Protein AF-A0A960ZHR8-F1 (afdb_monomer_lite)

pLDDT: mean 76.57, std 18.1, range [27.84, 96.56]

Secondary structure (DSSP, 8-state):
----------SHHHHHHHHHHHHTTS-----SS--HHHHHHHHHHHHHH-----TT-TT-EEEEE-HHHHHHHHHHHHHHT-SSPPPHHHHHHHHHHHTT-EEEEEEETTEEEEEEE-TT--EEEEEEEEEEE-SSEEEEEEE-GGG-EEEEEEEEETTEEEEEEEEETTEEEEEEE--S-HHHHHHHHHHHHHHTT-S---

Sequence (202 aa):
MPRLPAALKFPTTLFLIFLFAVFLSSCRQKDEQPSAMQIQLAQQMKSFFTVPASDSQKLQGIWQAEHETIVNAIEQKYLKSYSAQPDEASREVLRDRLKTIEIYLRIENQNVQMLTFSGEGNLGNNTGKITGQSKNSAKLTLTGKNNSQTSVELKFESNNANRFKYLEDGTEMTFLRETRSAEQISSSILQKLKNAGSLPEY

Radius of gyration: 18.43 Å; chains: 1; bounding box: 48×50×50 Å

Structure (mmCIF, N/CA/C/O backbone):
data_AF-A0A960ZHR8-F1
#
_entry.id   AF-A0A960ZHR8-F1
#
loop_
_atom_site.group_PDB
_atom_site.id
_atom_site.type_symbol
_atom_site.label_atom_id
_atom_site.label_alt_id
_atom_site.label_comp_id
_atom_site.label_asym_id
_atom_site.label_entity_id
_atom_site.label_seq_id
_atom_site.pdbx_PDB_ins_code
_atom_site.Cartn_x
_atom_site.Cartn_y
_atom_site.Cartn_z
_atom_site.occupancy
_atom_site.B_iso_or_equiv
_atom_site.auth_seq_id
_atom_site.auth_comp_id
_atom_site.auth_asym_id
_atom_site.auth_atom_id
_atom_site.pdbx_PDB_model_num
ATOM 1 N N . MET A 1 1 ? -20.886 34.353 22.201 1.00 27.97 1 MET A N 1
ATOM 2 C CA . MET A 1 1 ? -19.520 33.823 21.981 1.00 27.97 1 MET A CA 1
ATOM 3 C C . MET A 1 1 ? -19.602 32.446 21.321 1.00 27.97 1 MET A C 1
ATOM 5 O O . MET A 1 1 ? -20.624 31.790 21.477 1.00 27.97 1 MET A O 1
ATOM 9 N N . PRO A 1 2 ? -18.606 32.082 20.500 1.00 35.41 2 PRO A N 1
ATOM 10 C CA . PRO A 1 2 ? -18.775 31.390 19.220 1.00 35.41 2 PRO A CA 1
ATOM 11 C C . PRO A 1 2 ? -18.536 29.874 19.300 1.00 35.41 2 PRO A C 1
ATOM 13 O O . PRO A 1 2 ? -17.883 29.384 20.217 1.00 35.41 2 PRO A O 1
ATOM 16 N N . ARG A 1 3 ? -18.966 29.136 18.271 1.00 27.84 3 ARG A N 1
ATOM 17 C CA . ARG A 1 3 ? -18.303 27.890 17.859 1.00 27.84 3 ARG A CA 1
ATOM 18 C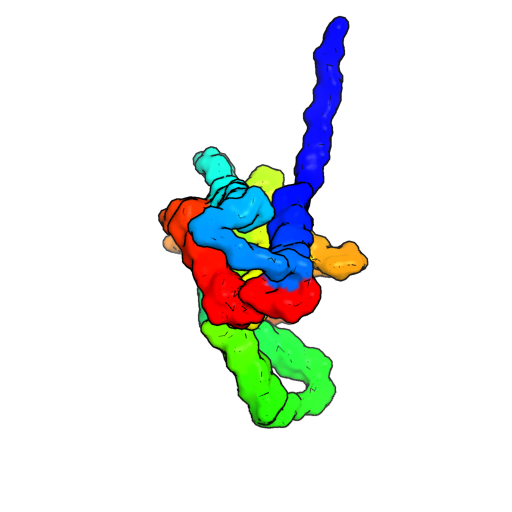 C . ARG A 1 3 ? -17.872 28.055 16.406 1.00 27.84 3 ARG A C 1
ATOM 20 O O . ARG A 1 3 ? -18.696 27.987 15.502 1.00 27.84 3 ARG A O 1
ATOM 27 N N . LEU A 1 4 ? -16.585 28.336 16.207 1.00 29.70 4 LEU A N 1
ATOM 28 C CA . LEU A 1 4 ? -15.942 28.197 14.903 1.00 29.70 4 LEU A CA 1
ATOM 29 C C . LEU A 1 4 ? -16.074 26.729 14.461 1.00 29.70 4 LEU A C 1
ATOM 31 O O . LEU A 1 4 ? -15.813 25.841 15.280 1.00 29.70 4 LEU A O 1
ATOM 35 N N . PRO A 1 5 ? -16.474 26.442 13.211 1.00 34.38 5 PRO A N 1
ATOM 36 C CA . PRO A 1 5 ? -16.424 25.084 12.696 1.00 34.38 5 PRO A CA 1
ATOM 37 C C . PRO A 1 5 ? -14.964 24.628 12.662 1.00 34.38 5 PRO A C 1
ATOM 39 O O . PRO A 1 5 ? -14.079 25.370 12.233 1.00 34.38 5 PRO A O 1
ATOM 42 N N . ALA A 1 6 ? -14.719 23.409 13.147 1.00 34.81 6 ALA A N 1
ATOM 43 C CA . ALA A 1 6 ? -13.427 22.751 13.053 1.00 34.81 6 ALA A CA 1
ATOM 44 C C . ALA A 1 6 ? -12.961 22.804 11.594 1.00 34.81 6 ALA A C 1
ATOM 46 O O . ALA A 1 6 ? -13.585 22.208 10.715 1.00 34.81 6 ALA A O 1
ATOM 47 N N . ALA A 1 7 ? -11.898 23.568 11.341 1.00 33.06 7 ALA A N 1
ATOM 48 C CA . ALA A 1 7 ? -11.278 23.649 10.034 1.00 33.06 7 ALA A CA 1
ATOM 49 C C . ALA A 1 7 ? -10.990 22.225 9.546 1.00 33.06 7 ALA A C 1
ATOM 51 O O . ALA A 1 7 ? -10.347 21.443 10.254 1.00 33.06 7 ALA A O 1
ATOM 52 N N . LEU A 1 8 ? -11.493 21.890 8.352 1.00 31.55 8 LEU A N 1
ATOM 53 C CA . LEU A 1 8 ? -11.102 20.691 7.624 1.00 31.55 8 LEU A CA 1
ATOM 54 C C . LEU A 1 8 ? -9.570 20.644 7.597 1.00 31.55 8 LEU A C 1
ATOM 56 O O . LEU A 1 8 ? -8.926 21.411 6.881 1.00 31.55 8 LEU A O 1
ATOM 60 N N . LYS A 1 9 ? -8.978 19.743 8.383 1.00 34.66 9 LYS A N 1
ATOM 61 C CA . LYS A 1 9 ? -7.573 19.378 8.232 1.00 34.66 9 LYS A CA 1
ATOM 62 C C . LYS A 1 9 ? -7.472 18.573 6.940 1.00 34.66 9 LYS A C 1
ATOM 64 O O . LYS A 1 9 ? -7.651 17.359 6.935 1.00 34.66 9 LYS A O 1
ATOM 69 N N . PHE A 1 10 ? -7.249 19.272 5.831 1.00 38.00 10 PHE A N 1
ATOM 70 C CA . PHE A 1 10 ? -6.746 18.665 4.603 1.00 38.00 10 PHE A CA 1
ATOM 71 C C . PHE A 1 10 ? -5.451 17.887 4.908 1.00 38.00 10 PHE A C 1
ATOM 73 O O . PHE A 1 10 ? -4.785 18.195 5.901 1.00 38.00 10 PHE A O 1
ATOM 80 N N . PRO A 1 11 ? -5.073 16.884 4.094 1.00 49.50 11 PRO A N 1
ATOM 81 C CA . PRO A 1 11 ? -3.923 16.014 4.342 1.00 49.50 11 PRO A CA 1
ATOM 82 C C . PRO A 1 11 ? -2.598 16.745 4.052 1.00 49.50 11 PRO A C 1
ATOM 84 O O . PRO A 1 11 ? -1.808 16.335 3.205 1.00 49.50 11 PRO A O 1
ATOM 87 N N . THR A 1 12 ? -2.347 17.850 4.755 1.00 55.62 12 THR A N 1
ATOM 88 C CA . THR A 1 12 ? -1.132 18.665 4.655 1.00 55.62 12 THR A CA 1
ATOM 89 C C . THR A 1 12 ? 0.105 17.865 5.032 1.00 55.62 12 THR A C 1
ATOM 91 O O . THR A 1 12 ? 1.145 18.046 4.412 1.00 55.62 12 THR A O 1
ATOM 94 N N . THR A 1 13 ? -0.005 16.918 5.967 1.00 57.38 13 THR A N 1
ATOM 95 C CA . THR A 1 13 ? 1.114 16.068 6.392 1.00 57.38 13 THR A CA 1
ATOM 96 C C . THR A 1 13 ? 1.710 15.273 5.230 1.00 57.38 13 THR A C 1
ATOM 98 O O . THR A 1 13 ? 2.921 15.268 5.068 1.00 57.38 13 THR A O 1
ATOM 101 N N . LEU A 1 14 ? 0.882 14.653 4.381 1.00 58.47 14 LEU A N 1
ATOM 102 C CA . LEU A 1 14 ? 1.353 13.782 3.294 1.00 58.47 14 LEU A CA 1
ATOM 103 C C . LEU A 1 14 ? 1.951 14.571 2.124 1.00 58.47 14 LEU A C 1
ATOM 105 O O . LEU A 1 14 ? 2.937 14.152 1.524 1.00 58.47 14 LEU A O 1
ATOM 109 N N . PHE A 1 15 ? 1.358 15.725 1.812 1.00 58.25 15 PHE A N 1
ATOM 110 C CA . PHE A 1 15 ? 1.898 16.643 0.812 1.00 58.25 15 PHE A CA 1
ATOM 111 C C . PHE A 1 15 ? 3.235 17.237 1.265 1.00 58.25 15 PHE A C 1
ATOM 113 O O . PHE A 1 15 ? 4.165 17.337 0.472 1.00 58.25 15 PHE A O 1
ATOM 120 N N . LEU A 1 16 ? 3.360 17.562 2.553 1.00 58.81 16 LEU A N 1
ATOM 121 C CA . LEU A 1 16 ? 4.609 18.038 3.127 1.00 58.81 16 LEU A CA 1
ATOM 122 C C . LEU A 1 16 ? 5.679 16.941 3.162 1.00 58.81 16 LEU A C 1
ATOM 124 O O . LEU A 1 16 ? 6.803 17.244 2.804 1.00 58.81 16 LEU A O 1
ATOM 128 N N . ILE A 1 17 ? 5.354 15.680 3.474 1.00 62.66 17 ILE A N 1
ATOM 129 C CA . ILE A 1 17 ? 6.311 14.556 3.380 1.00 62.66 17 ILE A CA 1
ATOM 130 C C . ILE A 1 17 ? 6.899 14.471 1.972 1.00 62.66 17 ILE A C 1
ATOM 132 O O . ILE A 1 17 ? 8.113 14.370 1.812 1.00 62.66 17 ILE A O 1
ATOM 136 N N . PHE A 1 18 ? 6.031 14.541 0.958 1.00 60.03 18 PHE A N 1
ATOM 137 C CA . PHE A 1 18 ? 6.446 14.516 -0.438 1.00 60.03 18 PHE A CA 1
ATOM 138 C C . PHE A 1 18 ? 7.327 15.727 -0.780 1.00 60.03 18 PHE A C 1
ATOM 140 O O . PHE A 1 18 ? 8.408 15.560 -1.333 1.00 60.03 18 PHE A O 1
ATOM 147 N N . LEU A 1 19 ? 6.918 16.938 -0.388 1.00 57.41 19 LEU A N 1
ATOM 148 C CA . LEU A 1 19 ? 7.715 18.148 -0.600 1.00 57.41 19 LEU A CA 1
ATOM 149 C C . LEU A 1 19 ? 9.059 18.100 0.134 1.00 57.41 19 LEU A C 1
ATOM 151 O O . LEU A 1 19 ? 10.070 18.446 -0.458 1.00 57.41 19 LEU A O 1
ATOM 155 N N . PHE A 1 20 ? 9.104 17.655 1.389 1.00 57.78 20 PHE A N 1
ATOM 156 C CA . PHE A 1 20 ? 10.339 17.559 2.162 1.00 57.78 20 PHE A CA 1
ATOM 157 C C . PHE A 1 20 ? 11.290 16.525 1.564 1.00 57.78 20 PHE A C 1
ATOM 159 O O . PHE A 1 20 ? 12.481 16.797 1.488 1.00 57.78 20 PHE A O 1
ATOM 166 N N . ALA A 1 21 ? 10.786 15.387 1.085 1.00 58.97 21 ALA A N 1
ATOM 167 C CA . ALA A 1 21 ? 11.615 14.418 0.375 1.00 58.97 21 ALA A CA 1
ATOM 168 C C . ALA A 1 21 ? 12.218 15.002 -0.915 1.00 58.97 21 ALA A C 1
ATOM 170 O O . ALA A 1 21 ? 13.388 14.761 -1.185 1.00 58.97 21 ALA A O 1
ATOM 171 N N . VAL A 1 22 ? 11.462 15.823 -1.655 1.00 57.12 22 VAL A N 1
ATOM 172 C CA . VAL A 1 22 ? 11.939 16.499 -2.876 1.00 57.12 22 VAL A CA 1
ATOM 173 C C . VAL A 1 22 ? 12.917 17.642 -2.567 1.00 57.12 22 VAL A C 1
ATOM 175 O O . VAL A 1 22 ? 13.939 17.773 -3.226 1.00 57.12 22 VAL A O 1
ATOM 178 N N . PHE A 1 23 ? 12.647 18.472 -1.555 1.00 50.66 23 PHE A N 1
ATOM 179 C CA . PHE A 1 23 ? 13.520 19.596 -1.184 1.00 50.66 23 PHE A CA 1
ATOM 180 C C . PHE A 1 23 ? 14.835 19.130 -0.537 1.00 50.66 23 PHE A C 1
ATOM 182 O O . PHE A 1 23 ? 15.838 19.838 -0.593 1.00 50.66 23 PHE A O 1
ATOM 189 N N . LEU A 1 24 ? 14.848 17.951 0.092 1.00 50.84 24 LEU A N 1
ATOM 190 C CA . LEU A 1 24 ? 16.047 17.389 0.710 1.00 50.84 24 LEU A CA 1
ATOM 191 C C . LEU A 1 24 ? 17.090 16.998 -0.349 1.00 50.84 24 LEU A C 1
ATOM 193 O O . LEU A 1 24 ? 18.270 16.894 -0.026 1.00 50.84 24 LEU A O 1
ATOM 197 N N . SER A 1 25 ? 16.678 16.865 -1.611 1.00 48.12 25 SER A N 1
ATOM 198 C CA . SER A 1 25 ? 17.562 16.695 -2.764 1.00 48.12 25 SER A CA 1
ATOM 199 C C . SER A 1 25 ? 18.330 17.979 -3.146 1.00 48.12 25 SER A C 1
ATOM 201 O O . SER A 1 25 ? 19.317 17.880 -3.869 1.00 48.12 25 SER A O 1
ATOM 203 N N . SER A 1 26 ? 17.937 19.162 -2.638 1.00 41.84 26 SER A N 1
ATOM 204 C CA . SER A 1 26 ? 18.456 20.476 -3.082 1.00 41.84 26 SER A CA 1
ATOM 205 C C . SER A 1 26 ? 19.240 21.294 -2.039 1.00 41.84 26 SER A C 1
ATOM 207 O O . SER A 1 26 ? 19.657 22.412 -2.330 1.00 41.84 26 SER A O 1
ATOM 209 N N . CYS A 1 27 ? 19.484 20.785 -0.823 1.00 45.03 27 CYS A N 1
ATOM 210 C CA . CYS A 1 27 ? 20.282 21.497 0.192 1.00 45.03 27 CYS A CA 1
ATOM 211 C C . CYS A 1 27 ? 21.549 20.724 0.578 1.00 45.03 27 CYS A C 1
ATOM 213 O O . CYS A 1 27 ? 21.517 19.752 1.332 1.00 45.03 27 CYS A O 1
ATOM 215 N N . ARG A 1 28 ? 22.687 21.218 0.082 1.00 48.03 28 ARG A N 1
ATOM 216 C CA . ARG A 1 28 ? 24.040 20.720 0.340 1.00 48.03 28 ARG A CA 1
ATOM 217 C C . ARG A 1 28 ? 24.662 21.516 1.493 1.00 48.03 28 ARG A C 1
ATOM 219 O O . ARG A 1 28 ? 25.133 22.623 1.264 1.00 48.03 28 ARG A O 1
ATOM 226 N N . GLN A 1 29 ? 24.707 20.976 2.713 1.00 41.41 29 GLN A N 1
ATOM 227 C CA . GLN A 1 29 ? 25.770 21.344 3.658 1.00 41.41 29 GLN A CA 1
ATOM 228 C C . GLN A 1 29 ? 25.982 20.290 4.750 1.00 41.41 29 GLN A C 1
ATOM 230 O O . GLN A 1 29 ? 25.048 19.845 5.413 1.00 41.41 29 GLN A O 1
ATOM 235 N N . LYS A 1 30 ? 27.256 19.896 4.869 1.00 46.31 30 LYS A N 1
ATOM 236 C CA . LYS A 1 30 ? 27.864 19.149 5.971 1.00 46.31 30 LYS A CA 1
ATOM 237 C C . LYS A 1 30 ? 27.520 19.833 7.289 1.00 46.31 30 LYS A C 1
ATOM 239 O O . LYS A 1 30 ? 27.994 20.938 7.485 1.00 46.31 30 LYS A O 1
ATOM 244 N N . ASP A 1 31 ? 26.792 19.153 8.162 1.00 39.91 31 ASP A N 1
ATOM 245 C CA . ASP A 1 31 ? 26.943 19.264 9.611 1.00 39.91 31 ASP A CA 1
ATOM 246 C C . ASP A 1 31 ? 26.359 17.997 10.251 1.00 39.91 31 ASP A C 1
ATOM 248 O O . ASP A 1 31 ? 25.337 17.471 9.811 1.00 39.91 31 ASP A O 1
ATOM 252 N N . GLU A 1 32 ? 27.036 17.469 11.273 1.00 48.88 32 GLU A N 1
ATOM 253 C CA . GLU A 1 32 ? 26.722 16.207 11.972 1.00 48.88 32 GLU A CA 1
ATOM 254 C C . GLU A 1 32 ? 25.422 16.257 12.804 1.00 48.88 32 GLU A C 1
ATOM 256 O O . GLU A 1 32 ? 25.098 15.317 13.531 1.00 48.88 32 GLU A O 1
ATOM 261 N N . GLN A 1 33 ? 24.636 17.328 12.678 1.00 49.84 33 GLN A N 1
ATOM 262 C CA . GLN A 1 33 ? 23.308 17.444 13.268 1.00 49.84 33 GLN A CA 1
ATOM 263 C C . GLN A 1 33 ? 22.222 17.285 12.198 1.00 49.84 33 GLN A C 1
ATOM 265 O O . GLN A 1 33 ? 22.307 17.906 11.137 1.00 49.84 33 GLN A O 1
ATOM 270 N N . PRO A 1 34 ? 21.167 16.486 12.458 1.00 57.88 34 PRO A N 1
ATOM 271 C CA . PRO A 1 34 ? 20.043 16.397 11.540 1.00 57.88 34 PRO A CA 1
ATOM 272 C C . PRO A 1 34 ? 19.457 17.795 11.342 1.00 57.88 34 PRO A C 1
ATOM 274 O O . PRO A 1 34 ? 19.039 18.443 12.303 1.00 57.88 34 PRO A O 1
ATOM 277 N N . SER A 1 35 ? 19.440 18.265 10.092 1.00 67.44 35 SER A N 1
ATOM 278 C CA . SER A 1 35 ? 18.883 19.577 9.769 1.00 67.44 35 SER A CA 1
ATOM 279 C C . SER A 1 35 ? 17.428 19.664 10.248 1.00 67.44 35 SER A C 1
ATOM 281 O O . SER A 1 35 ? 16.717 18.654 10.303 1.00 67.44 35 SER A O 1
ATOM 283 N N . ALA A 1 36 ? 16.947 20.871 10.564 1.00 68.31 36 ALA A N 1
ATOM 284 C CA . ALA A 1 36 ? 15.557 21.095 10.989 1.00 68.31 36 ALA A CA 1
ATOM 285 C C . ALA A 1 36 ? 14.535 20.437 10.037 1.00 68.31 36 ALA A C 1
ATOM 287 O O . ALA A 1 36 ? 13.491 19.941 10.456 1.00 68.31 36 ALA A O 1
ATOM 288 N N . MET A 1 37 ? 14.893 20.353 8.758 1.00 64.69 37 MET A N 1
ATOM 289 C CA . MET A 1 37 ? 14.133 19.704 7.704 1.00 64.69 37 MET A CA 1
ATOM 290 C C . MET A 1 37 ? 14.077 18.172 7.827 1.00 64.69 37 MET A C 1
ATOM 292 O O . MET A 1 37 ? 13.014 17.579 7.649 1.00 64.69 37 MET A O 1
ATOM 296 N N . GLN A 1 38 ? 15.191 17.517 8.170 1.00 66.81 38 GLN A N 1
ATOM 297 C CA . GLN A 1 38 ? 15.214 16.074 8.440 1.00 66.81 38 GLN A CA 1
ATOM 298 C C . GLN A 1 38 ? 14.407 15.730 9.694 1.00 66.81 38 GLN A C 1
ATOM 300 O O . GLN A 1 38 ? 13.682 14.734 9.704 1.00 66.81 38 GLN A O 1
ATOM 305 N N . ILE A 1 39 ? 14.488 16.571 10.730 1.00 74.19 39 ILE A N 1
ATOM 306 C CA . ILE A 1 39 ? 13.682 16.433 11.951 1.00 74.19 39 ILE A CA 1
ATOM 307 C C . ILE A 1 39 ? 12.191 16.555 11.608 1.00 74.19 39 ILE A C 1
ATOM 309 O O . ILE A 1 39 ? 11.383 15.734 12.047 1.00 74.19 39 ILE A O 1
ATOM 313 N N . GLN A 1 40 ? 11.827 17.525 10.768 1.00 72.00 40 GLN A N 1
ATOM 314 C CA . GLN A 1 40 ? 10.449 17.730 10.334 1.00 72.00 40 GLN A CA 1
ATOM 315 C C . GLN A 1 40 ? 9.927 16.569 9.478 1.00 72.00 40 GLN A C 1
ATOM 317 O O . GLN A 1 40 ? 8.825 16.083 9.737 1.00 72.00 40 GLN A O 1
ATOM 322 N N . LEU A 1 41 ? 10.713 16.066 8.521 1.00 74.69 41 LEU A N 1
ATOM 323 C CA . LEU A 1 41 ? 10.351 14.880 7.740 1.00 74.69 41 LEU A CA 1
ATOM 324 C C . LEU A 1 41 ? 10.162 13.658 8.647 1.00 74.69 41 LEU A C 1
ATOM 326 O O . LEU A 1 41 ? 9.182 12.929 8.499 1.00 74.69 41 LEU A O 1
ATOM 330 N N . ALA A 1 42 ? 11.056 13.455 9.617 1.00 76.94 42 ALA A N 1
ATOM 331 C CA . ALA A 1 42 ? 10.939 12.359 10.570 1.00 76.94 42 ALA A CA 1
ATOM 332 C C . ALA A 1 42 ? 9.668 12.471 11.420 1.00 76.94 42 ALA A C 1
ATOM 334 O O . ALA A 1 42 ? 8.945 11.487 11.596 1.00 76.94 42 ALA A O 1
ATOM 335 N N . GLN A 1 43 ? 9.342 13.677 11.887 1.00 81.62 43 GLN A N 1
ATOM 336 C CA . GLN A 1 43 ? 8.123 13.930 12.647 1.00 81.62 43 GLN A CA 1
ATOM 337 C C . GLN A 1 43 ? 6.865 13.699 11.805 1.00 81.62 43 GLN A C 1
ATOM 339 O O . GLN A 1 43 ? 5.892 13.123 12.295 1.00 81.62 43 GLN A O 1
ATOM 344 N N . GLN A 1 44 ? 6.877 14.099 10.534 1.00 80.62 44 GLN A N 1
ATOM 345 C CA . GLN A 1 44 ? 5.753 13.859 9.638 1.00 80.62 44 GLN A CA 1
ATOM 346 C C . GLN A 1 44 ? 5.609 12.387 9.261 1.00 80.62 44 GLN A C 1
ATOM 348 O O . GLN A 1 44 ? 4.484 11.886 9.246 1.00 80.62 44 GLN A O 1
ATOM 353 N N . MET A 1 45 ? 6.715 11.671 9.039 1.00 83.69 45 MET A N 1
ATOM 354 C CA . MET A 1 45 ? 6.680 10.226 8.827 1.00 83.69 45 MET A CA 1
ATOM 355 C C . MET A 1 45 ? 6.128 9.488 10.027 1.00 83.69 45 MET A C 1
ATOM 357 O O . MET A 1 45 ? 5.191 8.703 9.886 1.00 83.69 45 MET A O 1
ATOM 361 N N . LYS A 1 46 ? 6.615 9.812 11.221 1.00 87.62 46 LYS A N 1
ATOM 362 C CA . LYS A 1 46 ? 6.037 9.292 12.456 1.00 87.62 46 LYS A CA 1
ATOM 363 C C . LYS A 1 46 ? 4.541 9.612 12.545 1.00 87.62 46 LYS A C 1
ATOM 365 O O . LYS A 1 46 ? 3.752 8.713 12.795 1.00 87.62 46 LYS A O 1
ATOM 370 N N . SER A 1 47 ? 4.130 10.850 12.262 1.00 86.50 47 SER A N 1
ATOM 371 C CA . SER A 1 47 ? 2.714 11.243 12.285 1.00 86.50 47 SER A CA 1
ATOM 372 C C . SER A 1 47 ? 1.850 10.471 11.287 1.00 86.50 47 SER A C 1
ATOM 374 O O . SER A 1 47 ? 0.678 10.239 11.578 1.00 86.50 47 SER A O 1
ATOM 376 N N . PHE A 1 48 ? 2.383 10.104 10.122 1.00 88.81 48 PHE A N 1
ATOM 377 C CA . PHE A 1 48 ? 1.668 9.270 9.162 1.00 88.81 48 PHE A CA 1
ATOM 378 C C . PHE A 1 48 ? 1.411 7.877 9.744 1.00 88.81 48 PHE A C 1
ATOM 380 O O . PHE A 1 48 ? 0.275 7.410 9.725 1.00 88.81 48 PHE A O 1
ATOM 387 N N . PHE A 1 49 ? 2.435 7.251 10.328 1.00 91.12 49 PHE A N 1
ATOM 388 C CA . PHE A 1 49 ? 2.330 5.911 10.915 1.00 91.12 49 PHE A CA 1
ATOM 389 C C . PHE A 1 49 ? 1.642 5.876 12.287 1.00 91.12 49 PHE A C 1
ATOM 391 O O . PHE A 1 49 ? 1.359 4.799 12.806 1.00 91.12 49 PHE A O 1
ATOM 398 N N . THR A 1 50 ? 1.309 7.033 12.857 1.00 88.81 50 THR A N 1
ATOM 399 C CA . THR A 1 50 ? 0.474 7.129 14.053 1.00 88.81 50 THR A CA 1
ATOM 400 C C . THR A 1 50 ? -1.000 7.238 13.661 1.00 88.81 50 THR A C 1
ATOM 402 O O . THR A 1 50 ? -1.471 8.264 13.158 1.00 88.81 50 THR A O 1
ATOM 405 N N . VAL A 1 51 ? -1.754 6.176 13.941 1.00 83.62 51 VAL A N 1
ATOM 406 C CA . VAL A 1 51 ? -3.220 6.172 13.884 1.00 83.62 51 VAL A CA 1
ATOM 407 C C . VAL A 1 51 ? -3.740 5.870 15.287 1.00 83.62 51 VAL A C 1
ATOM 409 O O . VAL A 1 51 ? -3.301 4.881 15.876 1.00 83.62 51 VAL A O 1
ATOM 412 N N . PRO A 1 52 ? -4.649 6.690 15.846 1.00 75.25 52 PRO A N 1
ATOM 413 C CA . PRO A 1 52 ? -5.259 6.402 17.136 1.00 75.25 52 PRO A CA 1
ATOM 414 C C . PR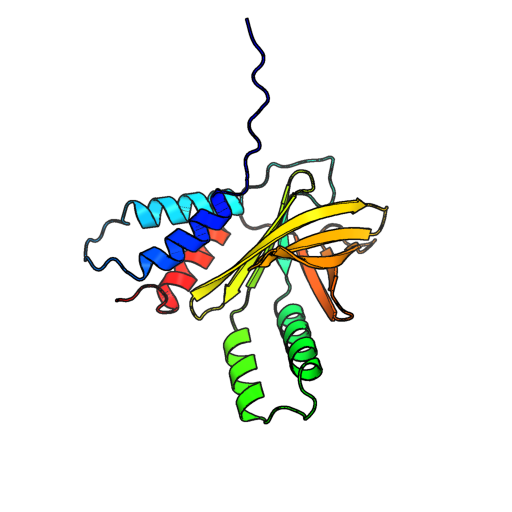O A 1 52 ? -5.899 5.013 17.127 1.00 75.25 52 PRO A C 1
ATOM 416 O O . PRO A 1 52 ? -6.532 4.630 16.139 1.00 75.25 52 PRO A O 1
ATOM 419 N N . ALA A 1 53 ? -5.762 4.270 18.224 1.00 61.78 53 ALA A N 1
ATOM 420 C CA . ALA A 1 53 ? -6.522 3.042 18.402 1.00 61.78 53 ALA A CA 1
ATOM 421 C C . ALA A 1 53 ? -8.023 3.368 18.331 1.00 61.78 53 ALA A C 1
ATOM 423 O O . ALA A 1 53 ? -8.483 4.360 18.897 1.00 61.78 53 ALA A O 1
ATOM 424 N N . SER A 1 54 ? -8.777 2.557 17.598 1.00 64.44 54 SER A N 1
ATOM 425 C CA . SER A 1 54 ? -10.233 2.629 17.582 1.00 64.44 54 SER A CA 1
ATOM 426 C C . SER A 1 54 ? -10.775 1.225 17.634 1.00 64.44 54 SER A C 1
ATOM 428 O O . SER A 1 54 ? -10.597 0.440 16.703 1.00 64.44 54 SER A O 1
ATOM 430 N N . ASP A 1 55 ? -11.489 0.950 18.713 1.00 54.34 55 ASP A N 1
ATOM 431 C CA . ASP A 1 55 ? -12.132 -0.339 18.942 1.00 54.34 55 ASP A CA 1
ATOM 432 C C . ASP A 1 55 ? -13.357 -0.538 18.029 1.00 54.34 55 ASP A C 1
ATOM 434 O O . ASP A 1 55 ? -13.899 -1.634 17.926 1.00 54.34 55 ASP A O 1
ATOM 438 N N . SER A 1 56 ? -13.796 0.518 17.332 1.00 57.66 56 SER A N 1
ATOM 439 C CA . SER A 1 56 ? -15.058 0.541 16.580 1.00 57.66 56 SER A CA 1
ATOM 440 C C . SER A 1 56 ? -14.921 0.284 15.074 1.00 57.66 56 SER A C 1
ATOM 442 O O . SER A 1 56 ? -15.911 -0.048 14.421 1.00 57.66 56 SE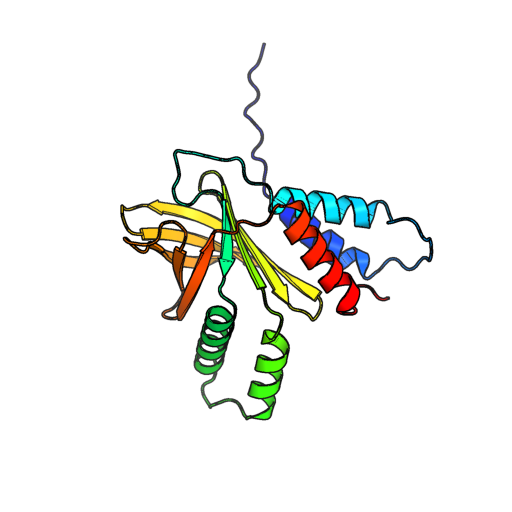R A O 1
ATOM 444 N N . GLN A 1 57 ? -13.723 0.422 14.489 1.00 66.12 57 GLN A N 1
ATOM 445 C CA . GLN A 1 57 ? -13.529 0.340 13.035 1.00 66.12 57 GLN A CA 1
ATOM 446 C C . GLN A 1 57 ? -12.474 -0.705 12.658 1.00 66.12 57 GLN A C 1
ATOM 448 O O . GLN A 1 57 ? -11.276 -0.441 12.717 1.00 66.12 57 GLN A O 1
ATOM 453 N N . LYS A 1 58 ? -12.924 -1.869 12.158 1.00 74.56 58 LYS A N 1
ATOM 454 C CA . LYS A 1 58 ? -12.067 -2.995 11.715 1.00 74.56 58 LYS A CA 1
ATOM 455 C C . LYS A 1 58 ? -10.933 -2.578 10.762 1.00 74.56 58 LYS A C 1
ATOM 457 O O . LYS A 1 58 ? -9.862 -3.178 10.777 1.00 74.56 58 LYS A O 1
ATOM 462 N N . LEU A 1 59 ? -11.162 -1.552 9.940 1.00 85.94 59 LEU A N 1
ATOM 463 C CA . LEU A 1 59 ? -10.193 -1.042 8.967 1.00 85.94 59 LEU A CA 1
ATOM 464 C C . LEU A 1 59 ? -9.255 0.048 9.500 1.00 85.94 59 LEU A C 1
ATOM 466 O O . LEU A 1 59 ? -8.248 0.321 8.855 1.00 85.94 59 LEU A O 1
ATOM 470 N N . GLN A 1 60 ? -9.545 0.673 10.642 1.00 90.12 60 GLN A N 1
ATOM 471 C CA . GLN A 1 60 ? -8.725 1.772 11.149 1.00 90.12 60 GLN A CA 1
ATOM 472 C C . GLN A 1 60 ? -7.332 1.275 11.536 1.00 90.12 60 GLN A C 1
ATOM 474 O O . GLN A 1 60 ? -7.204 0.300 12.280 1.00 90.12 60 GLN A O 1
ATOM 479 N N . GLY A 1 61 ? -6.292 1.937 11.037 1.00 92.00 61 GLY A N 1
ATOM 480 C CA . GLY A 1 61 ? -4.902 1.582 11.307 1.00 92.00 61 GLY A CA 1
ATOM 481 C C . GLY A 1 61 ? -3.975 1.795 10.116 1.00 92.00 61 GLY A C 1
ATOM 482 O O . GLY A 1 61 ? -4.351 2.395 9.105 1.00 92.00 61 GLY A O 1
ATOM 483 N N . ILE A 1 62 ? -2.754 1.286 10.271 1.00 94.12 62 ILE A N 1
ATOM 484 C CA . ILE A 1 62 ? -1.752 1.193 9.212 1.00 94.12 62 ILE A CA 1
ATOM 485 C C . ILE A 1 62 ? -1.767 -0.222 8.646 1.00 94.12 62 ILE A C 1
ATOM 487 O O . ILE A 1 62 ? -1.812 -1.205 9.388 1.00 94.12 62 ILE A O 1
ATOM 491 N N . TRP A 1 63 ? -1.709 -0.308 7.327 1.00 95.19 63 TRP A N 1
ATOM 492 C CA . TRP A 1 63 ? -1.668 -1.556 6.590 1.00 95.19 63 TRP A CA 1
ATOM 493 C C . TRP A 1 63 ? -0.520 -1.521 5.596 1.00 95.19 63 TRP A C 1
ATOM 495 O O . TRP A 1 63 ? -0.345 -0.517 4.911 1.00 95.19 63 TRP A O 1
ATOM 505 N N . GLN A 1 64 ? 0.233 -2.605 5.494 1.00 95.94 64 GLN A N 1
ATOM 506 C CA . GLN A 1 64 ? 1.332 -2.755 4.550 1.00 95.94 64 GLN A CA 1
ATOM 507 C C . GLN A 1 64 ? 0.964 -3.807 3.507 1.00 95.94 64 GLN A C 1
ATOM 509 O O . GLN A 1 64 ? 0.462 -4.876 3.856 1.00 95.94 64 GLN A O 1
ATOM 514 N N . ALA A 1 65 ? 1.208 -3.519 2.234 1.00 96.31 65 ALA A N 1
ATOM 515 C CA . ALA A 1 65 ? 1.035 -4.509 1.185 1.00 96.31 65 ALA A CA 1
ATOM 516 C C . ALA A 1 65 ? 2.131 -5.588 1.244 1.00 96.31 65 ALA A C 1
ATOM 518 O O . ALA A 1 65 ? 3.307 -5.281 1.445 1.00 96.31 65 ALA A O 1
ATOM 519 N N . GLU A 1 66 ? 1.756 -6.851 1.035 1.00 95.12 66 GLU A N 1
ATOM 520 C CA . GLU A 1 66 ? 2.708 -7.955 0.897 1.00 95.12 66 GLU A CA 1
ATOM 521 C C . GLU A 1 66 ? 3.508 -7.781 -0.394 1.00 95.12 66 GLU A C 1
ATOM 523 O O . GLU A 1 66 ? 2.925 -7.731 -1.481 1.00 95.12 66 GLU A O 1
ATOM 528 N N . HIS A 1 67 ? 4.835 -7.731 -0.276 1.00 91.88 67 HIS A N 1
ATOM 529 C CA . HIS A 1 67 ? 5.739 -7.390 -1.374 1.00 91.88 67 HIS A CA 1
ATOM 530 C C . HIS A 1 67 ? 5.493 -8.213 -2.648 1.00 91.88 67 HIS A C 1
ATOM 532 O O . HIS A 1 67 ? 5.276 -7.637 -3.710 1.00 91.88 67 HIS A O 1
ATOM 538 N N . GLU A 1 68 ? 5.423 -9.543 -2.543 1.00 91.12 68 GLU A N 1
ATOM 539 C CA . GLU A 1 68 ? 5.187 -10.428 -3.695 1.00 91.12 68 GLU A CA 1
ATOM 540 C C . GLU A 1 68 ? 3.882 -10.096 -4.433 1.00 91.12 68 GLU A C 1
ATOM 542 O O . GLU A 1 68 ? 3.817 -10.132 -5.662 1.00 91.12 68 GLU A O 1
ATOM 547 N N . THR A 1 69 ? 2.838 -9.713 -3.694 1.00 92.94 69 THR A N 1
ATOM 548 C CA . THR A 1 69 ? 1.549 -9.348 -4.292 1.00 92.94 69 THR A CA 1
ATOM 549 C C . THR A 1 69 ? 1.602 -7.991 -4.989 1.00 92.94 69 THR A C 1
ATOM 551 O O . THR A 1 69 ? 0.947 -7.825 -6.013 1.00 92.94 69 THR A O 1
ATOM 554 N N . ILE A 1 70 ? 2.423 -7.051 -4.499 1.00 90.12 70 ILE A N 1
ATOM 555 C CA . ILE A 1 70 ? 2.684 -5.770 -5.175 1.00 90.12 70 ILE A CA 1
ATOM 556 C C . ILE A 1 70 ? 3.395 -6.018 -6.505 1.00 90.12 70 ILE A C 1
ATOM 558 O O . ILE A 1 70 ? 2.971 -5.484 -7.530 1.00 90.12 70 ILE A O 1
ATOM 562 N N . VAL A 1 71 ? 4.455 -6.836 -6.495 1.00 88.12 71 VAL A N 1
ATOM 563 C CA . VAL A 1 71 ? 5.240 -7.151 -7.697 1.00 88.12 71 VAL A CA 1
ATOM 564 C C . VAL A 1 71 ? 4.335 -7.762 -8.761 1.00 88.12 71 VAL A C 1
ATOM 566 O O . VAL A 1 71 ? 4.234 -7.221 -9.861 1.00 88.12 71 VAL A O 1
ATOM 569 N N . ASN A 1 72 ? 3.591 -8.810 -8.403 1.00 88.31 72 ASN A N 1
ATOM 570 C CA . ASN A 1 72 ? 2.652 -9.469 -9.310 1.00 88.31 72 ASN A CA 1
ATOM 571 C C . ASN A 1 72 ? 1.588 -8.500 -9.838 1.00 88.31 72 ASN A C 1
ATOM 573 O O . ASN A 1 72 ? 1.257 -8.521 -11.024 1.00 88.31 72 ASN A O 1
ATOM 577 N N . ALA A 1 73 ? 1.058 -7.634 -8.973 1.00 87.81 73 ALA A N 1
ATOM 578 C CA . ALA A 1 73 ? 0.045 -6.669 -9.360 1.00 87.81 73 ALA A CA 1
ATOM 579 C C . ALA A 1 73 ? 0.561 -5.655 -10.387 1.00 87.81 73 ALA A C 1
ATOM 581 O O . ALA A 1 73 ? -0.101 -5.390 -11.396 1.00 87.81 73 ALA A O 1
ATOM 582 N N . ILE A 1 74 ? 1.746 -5.095 -10.149 1.00 85.00 74 ILE A N 1
ATOM 583 C CA . ILE A 1 74 ? 2.345 -4.109 -11.047 1.00 85.00 74 ILE A CA 1
ATOM 584 C C . ILE A 1 74 ? 2.797 -4.772 -12.346 1.00 85.00 74 ILE A C 1
ATOM 586 O O . ILE A 1 74 ? 2.521 -4.219 -13.407 1.00 85.00 74 ILE A O 1
ATOM 590 N N . GLU A 1 75 ? 3.404 -5.960 -12.299 1.00 83.69 75 GLU A N 1
ATOM 591 C CA . GLU A 1 75 ? 3.759 -6.714 -13.506 1.00 83.69 75 GLU A CA 1
ATOM 592 C C . GLU A 1 75 ? 2.523 -7.002 -14.367 1.00 83.69 75 GLU A C 1
ATOM 594 O O . GLU A 1 75 ? 2.545 -6.761 -15.572 1.00 83.69 75 GLU A O 1
ATOM 599 N N . GLN A 1 76 ? 1.409 -7.443 -13.773 1.00 83.69 76 GLN A N 1
ATOM 600 C CA . GLN A 1 76 ? 0.167 -7.674 -14.517 1.00 83.69 76 GLN A CA 1
ATOM 601 C C . GLN A 1 76 ? -0.380 -6.394 -15.154 1.00 83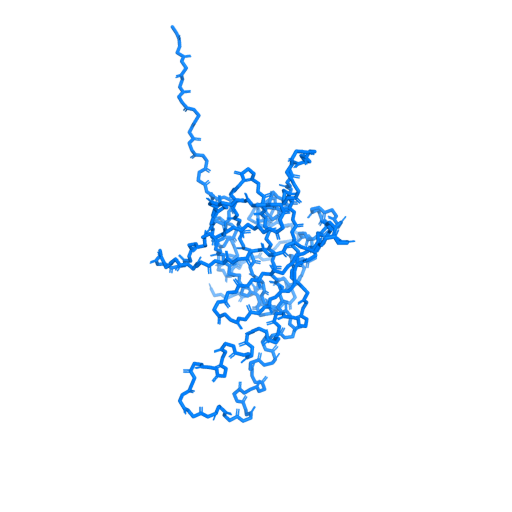.69 76 GLN A C 1
ATOM 603 O O . GLN A 1 76 ? -0.796 -6.424 -16.313 1.00 83.69 76 GLN A O 1
ATOM 608 N N . LYS A 1 77 ? -0.394 -5.274 -14.420 1.00 81.38 77 LYS A N 1
ATOM 609 C CA . LYS A 1 77 ? -0.841 -3.981 -14.961 1.00 81.38 77 LYS A CA 1
ATOM 610 C C . LYS A 1 77 ? 0.074 -3.498 -16.085 1.00 81.38 77 LYS A C 1
ATOM 612 O O . LYS A 1 77 ? -0.424 -3.054 -17.115 1.00 81.38 77 LYS A O 1
ATOM 617 N N . TYR A 1 78 ? 1.384 -3.641 -15.906 1.00 79.25 78 TYR A N 1
ATOM 618 C CA . TYR A 1 78 ? 2.387 -3.298 -16.905 1.00 79.25 78 TYR A CA 1
ATOM 619 C C . TYR A 1 78 ? 2.213 -4.137 -18.173 1.00 79.25 78 TYR A C 1
ATOM 621 O O . TYR A 1 78 ? 2.106 -3.583 -19.256 1.00 79.25 78 TYR A O 1
ATOM 629 N N . LEU A 1 79 ? 2.077 -5.460 -18.069 1.00 76.31 79 LEU A N 1
ATOM 630 C CA . LEU A 1 79 ? 1.864 -6.319 -19.239 1.00 76.31 79 LEU A CA 1
ATOM 631 C C . LEU A 1 79 ? 0.548 -6.010 -19.967 1.00 76.31 79 LEU A C 1
ATOM 633 O O . LEU A 1 79 ? 0.506 -6.058 -21.193 1.00 76.31 79 LEU A O 1
ATOM 637 N N . LYS A 1 80 ? -0.516 -5.657 -19.233 1.00 76.00 80 LYS A N 1
ATOM 638 C CA . LYS A 1 80 ? -1.811 -5.274 -19.819 1.00 76.00 80 LYS A CA 1
ATOM 639 C C . LYS A 1 80 ? -1.774 -3.934 -20.563 1.00 76.00 80 LYS A C 1
ATOM 641 O O . LYS A 1 80 ? -2.630 -3.719 -21.417 1.00 76.00 80 LYS A O 1
ATOM 646 N N . SER A 1 81 ? -0.838 -3.030 -20.254 1.00 74.88 81 SER A N 1
ATOM 647 C CA . SER A 1 81 ? -0.792 -1.705 -20.889 1.00 74.88 81 SER A CA 1
ATOM 648 C C . SER A 1 81 ? -0.155 -1.693 -22.282 1.00 74.88 81 SER A C 1
ATOM 650 O O . SER A 1 81 ? -0.275 -0.687 -22.978 1.00 74.88 81 SER A O 1
ATOM 652 N N . TYR A 1 82 ? 0.508 -2.775 -22.707 1.00 66.88 82 TYR A N 1
ATOM 653 C CA . TYR A 1 82 ? 1.147 -2.851 -24.023 1.00 66.88 82 TYR A CA 1
ATOM 654 C C . TYR A 1 82 ? 0.347 -3.710 -25.003 1.00 66.88 82 TYR A C 1
ATOM 656 O O . TYR A 1 82 ? -0.115 -4.800 -24.678 1.00 66.88 82 TYR A O 1
ATOM 664 N N . SER A 1 83 ? 0.238 -3.238 -26.248 1.00 70.56 83 SER A N 1
ATOM 665 C CA . SER A 1 83 ? -0.364 -4.011 -27.344 1.00 70.56 83 SER A CA 1
ATOM 666 C C . SER A 1 83 ? 0.533 -5.158 -27.834 1.00 70.56 83 SER A C 1
ATOM 668 O O . SER A 1 83 ? 0.025 -6.140 -28.365 1.00 70.56 83 SER A O 1
ATOM 670 N N . ALA A 1 84 ? 1.852 -5.053 -27.638 1.00 72.06 84 ALA A N 1
ATOM 671 C CA . ALA A 1 84 ? 2.838 -6.108 -27.883 1.00 72.06 84 ALA A CA 1
ATOM 672 C C . ALA A 1 84 ? 3.592 -6.407 -26.580 1.00 72.06 84 ALA A C 1
ATOM 674 O O . ALA A 1 84 ? 3.840 -5.490 -25.802 1.00 72.06 84 ALA A O 1
ATOM 675 N N . GLN A 1 85 ? 3.947 -7.670 -26.323 1.00 75.38 85 GLN A N 1
ATOM 676 C CA . GLN A 1 85 ? 4.636 -8.017 -25.077 1.00 75.38 85 GLN A CA 1
ATOM 677 C C . GLN A 1 85 ? 5.974 -7.260 -24.963 1.00 75.38 85 GLN A C 1
ATOM 679 O O . GLN A 1 85 ? 6.721 -7.224 -25.943 1.00 75.38 85 GLN A O 1
ATOM 684 N N . PRO A 1 86 ? 6.274 -6.649 -23.803 1.00 75.88 86 PRO A N 1
ATOM 685 C CA . PRO A 1 86 ? 7.538 -5.953 -23.592 1.00 75.88 86 PRO A CA 1
ATOM 686 C C . PRO A 1 86 ? 8.717 -6.930 -23.684 1.00 75.88 86 PRO A C 1
ATOM 688 O O . PRO A 1 86 ? 8.590 -8.098 -23.306 1.00 75.88 86 PRO A O 1
ATOM 691 N N . ASP A 1 87 ? 9.856 -6.441 -24.177 1.00 82.31 87 ASP A N 1
ATOM 692 C CA . ASP A 1 87 ? 11.092 -7.221 -24.249 1.00 82.31 87 ASP A CA 1
ATOM 693 C C . ASP A 1 87 ? 11.646 -7.566 -22.854 1.00 82.31 87 ASP A C 1
ATOM 695 O O . ASP A 1 87 ? 11.253 -6.991 -21.834 1.00 82.31 87 ASP A O 1
ATOM 699 N N . GLU A 1 88 ? 12.552 -8.546 -22.796 1.00 83.38 88 GLU A N 1
ATOM 700 C CA . GLU A 1 88 ? 13.078 -9.040 -21.518 1.00 83.38 88 GLU A CA 1
ATOM 701 C C . GLU A 1 88 ? 13.856 -7.956 -20.759 1.00 83.38 88 GLU A C 1
ATOM 703 O O . GLU A 1 88 ? 13.721 -7.852 -19.544 1.00 83.38 88 GLU A O 1
ATOM 708 N N . ALA A 1 89 ? 14.558 -7.066 -21.466 1.00 82.88 89 ALA A N 1
ATOM 709 C CA . ALA A 1 89 ? 15.273 -5.947 -20.854 1.00 82.88 89 ALA A CA 1
ATOM 710 C C . ALA A 1 89 ? 14.322 -4.985 -20.114 1.00 82.88 89 ALA A C 1
ATOM 712 O O . ALA A 1 89 ? 14.588 -4.584 -18.980 1.00 82.88 89 ALA A O 1
ATOM 713 N N . SER A 1 90 ? 13.172 -4.652 -20.706 1.00 76.00 90 SER A N 1
ATOM 714 C CA . SER A 1 90 ? 12.159 -3.799 -20.072 1.00 76.00 90 SER A CA 1
ATOM 715 C C . SER A 1 90 ? 11.539 -4.465 -18.840 1.00 76.00 90 SER A C 1
ATOM 717 O O . SER A 1 90 ? 11.239 -3.798 -17.844 1.00 76.00 90 SER A O 1
ATOM 719 N N . ARG A 1 91 ? 11.370 -5.791 -18.878 1.00 79.00 91 ARG A N 1
ATOM 720 C CA . ARG A 1 91 ? 10.867 -6.578 -17.742 1.00 79.00 91 ARG A CA 1
ATOM 721 C C . ARG A 1 91 ? 11.892 -6.659 -16.613 1.00 79.00 91 ARG A C 1
ATOM 723 O O . ARG A 1 91 ? 11.508 -6.525 -15.452 1.00 79.00 91 ARG A O 1
ATOM 730 N N . GLU A 1 92 ? 13.172 -6.826 -16.932 1.00 81.06 92 GLU A N 1
ATOM 731 C CA . GLU A 1 92 ? 14.266 -6.803 -15.956 1.00 81.06 92 GLU A CA 1
ATOM 732 C C . GLU A 1 92 ? 14.368 -5.443 -15.260 1.00 81.06 92 GLU A C 1
ATOM 734 O O . GLU A 1 92 ? 14.392 -5.392 -14.031 1.00 81.06 92 GLU A O 1
ATOM 739 N N . VAL A 1 93 ? 14.302 -4.338 -16.013 1.00 78.81 93 VAL A N 1
ATOM 740 C CA . VAL A 1 93 ? 14.275 -2.982 -15.437 1.00 78.81 93 VAL A CA 1
ATOM 741 C C . VAL A 1 93 ? 13.075 -2.801 -14.506 1.00 78.81 93 VAL A C 1
ATOM 743 O O . VAL A 1 93 ? 13.219 -2.256 -13.411 1.00 78.81 93 VAL A O 1
ATOM 746 N N . LEU A 1 94 ? 11.884 -3.271 -14.895 1.00 79.62 94 LEU A N 1
ATOM 747 C CA . LEU A 1 94 ? 10.710 -3.216 -14.023 1.00 79.62 94 LEU A CA 1
ATOM 748 C C . LEU A 1 94 ? 10.943 -4.001 -12.726 1.00 79.62 94 LEU A C 1
ATOM 750 O O . LEU A 1 94 ? 10.712 -3.468 -11.642 1.00 79.62 94 LEU A O 1
ATOM 754 N N . ARG A 1 95 ? 11.417 -5.244 -12.821 1.00 80.75 95 ARG A N 1
ATOM 755 C CA . ARG A 1 95 ? 11.684 -6.099 -11.656 1.00 80.75 95 ARG A CA 1
ATOM 756 C C . ARG A 1 95 ? 12.705 -5.483 -10.717 1.00 80.75 95 ARG A C 1
ATOM 758 O O . ARG A 1 95 ? 12.484 -5.485 -9.508 1.00 80.75 95 ARG A O 1
ATOM 765 N N . ASP A 1 96 ? 13.765 -4.898 -11.259 1.00 80.00 96 ASP A N 1
ATOM 766 C CA . ASP A 1 96 ? 14.789 -4.216 -10.474 1.00 80.00 96 ASP A CA 1
ATOM 767 C C . ASP A 1 96 ? 14.217 -3.041 -9.680 1.00 80.00 96 ASP A C 1
ATOM 769 O O . ASP A 1 96 ? 14.480 -2.924 -8.480 1.00 80.00 96 ASP A O 1
ATOM 773 N N . ARG A 1 97 ? 13.341 -2.241 -10.296 1.00 74.25 97 ARG A N 1
ATOM 774 C CA . ARG A 1 97 ? 12.637 -1.141 -9.613 1.00 74.25 97 ARG A CA 1
ATOM 775 C C . ARG A 1 97 ? 11.661 -1.636 -8.550 1.00 74.25 97 ARG A C 1
ATOM 777 O O . ARG A 1 97 ? 11.431 -0.957 -7.547 1.00 74.25 97 ARG A O 1
ATOM 784 N N . LEU A 1 98 ? 11.085 -2.816 -8.758 1.00 83.44 98 LEU A N 1
ATOM 785 C CA . LEU A 1 98 ? 10.125 -3.418 -7.844 1.00 83.44 98 LEU A CA 1
ATOM 786 C C . LEU A 1 98 ? 10.772 -4.126 -6.651 1.00 83.44 98 LEU A C 1
ATOM 788 O O . LEU A 1 98 ? 10.090 -4.254 -5.643 1.00 83.44 98 LEU A O 1
ATOM 792 N N . LYS A 1 99 ? 12.064 -4.495 -6.683 1.00 82.81 99 LYS A N 1
ATOM 793 C CA . LYS A 1 99 ? 12.780 -5.208 -5.589 1.00 82.81 99 LYS A CA 1
ATOM 794 C C . LYS A 1 99 ? 12.622 -4.594 -4.196 1.00 82.81 99 LYS A C 1
ATOM 796 O O . LYS A 1 99 ? 12.795 -5.263 -3.185 1.00 82.81 99 LYS A O 1
ATOM 801 N N . THR A 1 100 ? 12.353 -3.300 -4.134 1.00 81.56 100 THR A N 1
ATOM 802 C CA . THR A 1 100 ? 12.367 -2.508 -2.900 1.00 81.56 100 THR A CA 1
ATOM 803 C C . THR A 1 100 ? 11.078 -1.721 -2.699 1.00 81.56 100 THR A C 1
ATOM 805 O O . THR A 1 100 ? 11.022 -0.853 -1.826 1.00 81.56 100 THR A O 1
ATOM 808 N N . ILE A 1 101 ? 10.046 -2.005 -3.503 1.00 86.44 101 ILE A N 1
ATOM 809 C CA . ILE A 1 101 ? 8.776 -1.302 -3.404 1.00 86.44 101 ILE A CA 1
ATOM 810 C C . ILE A 1 101 ? 8.036 -1.680 -2.119 1.00 86.44 101 ILE A C 1
ATOM 812 O O . ILE A 1 101 ? 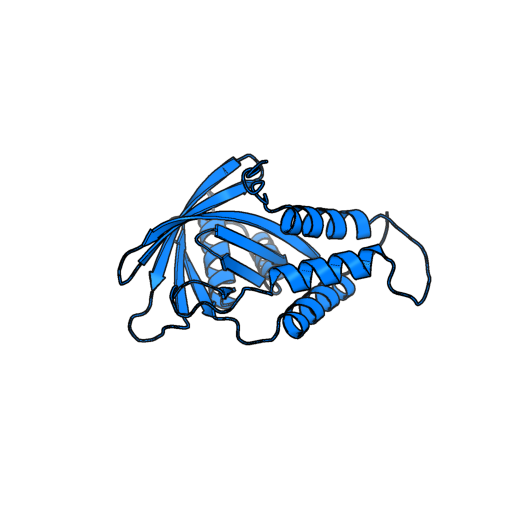7.904 -2.855 -1.763 1.00 86.44 101 ILE A O 1
ATOM 816 N N . GLU A 1 102 ? 7.515 -0.663 -1.446 1.00 90.81 102 GLU A N 1
ATOM 817 C CA . GLU A 1 102 ? 6.627 -0.788 -0.300 1.00 90.81 102 GLU A CA 1
ATOM 818 C C . GLU A 1 102 ? 5.410 0.110 -0.502 1.00 90.81 102 GLU A C 1
ATOM 820 O O . GLU A 1 102 ? 5.527 1.247 -0.958 1.00 90.81 102 GLU A O 1
ATOM 825 N N . ILE A 1 103 ? 4.232 -0.393 -0.138 1.00 92.88 103 ILE A N 1
ATOM 826 C CA . ILE A 1 103 ? 2.990 0.377 -0.164 1.00 92.88 103 ILE A CA 1
ATOM 827 C C . ILE A 1 103 ? 2.341 0.272 1.209 1.00 92.88 103 ILE A C 1
ATOM 829 O O . ILE A 1 103 ? 2.096 -0.827 1.709 1.00 92.88 103 ILE A O 1
ATOM 833 N N . TYR A 1 104 ? 2.030 1.424 1.792 1.00 94.81 104 TYR A N 1
ATOM 834 C CA . TYR A 1 104 ? 1.308 1.547 3.048 1.00 94.81 104 TYR A CA 1
ATOM 835 C C . TYR A 1 104 ? -0.025 2.253 2.828 1.00 94.81 104 TYR A C 1
ATOM 837 O O . TYR A 1 104 ? -0.112 3.235 2.089 1.00 94.81 104 TYR A O 1
ATOM 845 N N . LEU A 1 105 ? -1.057 1.789 3.524 1.00 94.56 105 LEU A N 1
ATOM 846 C CA . LEU A 1 105 ? -2.343 2.455 3.659 1.00 94.56 105 LEU A CA 1
ATOM 847 C C . LEU A 1 105 ? -2.540 2.885 5.108 1.00 94.56 105 LEU A C 1
ATOM 849 O O . LEU A 1 105 ? -2.575 2.060 6.019 1.00 94.56 105 LEU A O 1
ATOM 853 N N .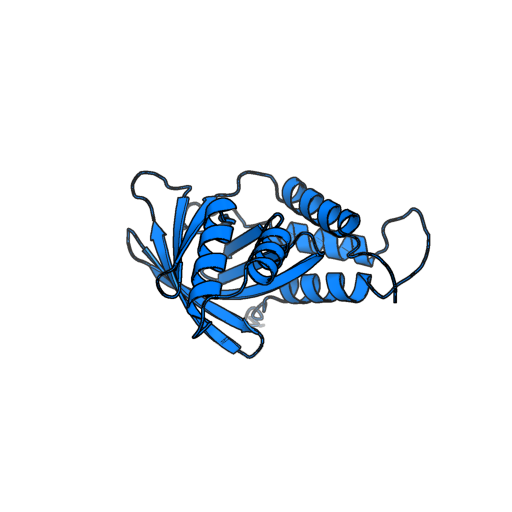 ARG A 1 106 ? -2.729 4.183 5.308 1.00 93.81 106 ARG A N 1
ATOM 854 C CA . ARG A 1 106 ? -3.216 4.769 6.552 1.00 93.81 106 ARG A CA 1
ATOM 855 C C . ARG A 1 106 ? -4.714 4.989 6.424 1.00 93.81 106 ARG A C 1
ATOM 857 O O . ARG A 1 106 ? -5.141 5.783 5.588 1.00 93.81 106 ARG A O 1
ATOM 864 N N . ILE A 1 107 ? -5.499 4.316 7.258 1.00 92.50 107 ILE A N 1
ATOM 865 C CA . ILE A 1 107 ? -6.956 4.465 7.304 1.00 92.50 107 ILE A CA 1
ATOM 866 C C . ILE A 1 107 ? -7.349 5.059 8.656 1.00 92.50 107 ILE A C 1
ATOM 868 O O . ILE A 1 107 ? -7.133 4.444 9.699 1.00 92.50 107 ILE A O 1
ATOM 872 N N . GLU A 1 108 ? -7.950 6.247 8.636 1.00 91.31 108 GLU A N 1
ATOM 873 C CA . GLU A 1 108 ? -8.401 6.970 9.827 1.00 91.31 108 GLU A CA 1
ATOM 874 C C . GLU A 1 108 ? -9.734 7.675 9.549 1.00 91.31 108 GLU A C 1
ATOM 876 O O . GLU A 1 108 ? -9.821 8.540 8.672 1.00 91.31 108 GLU A O 1
ATOM 881 N N . ASN A 1 109 ? -10.779 7.337 10.313 1.00 87.19 109 ASN A N 1
ATOM 882 C CA . ASN A 1 109 ? -12.111 7.940 10.186 1.00 87.19 109 ASN A CA 1
ATOM 883 C C . ASN A 1 109 ? -12.625 7.939 8.734 1.00 87.19 109 ASN A C 1
ATOM 885 O O . ASN A 1 109 ? -13.045 8.974 8.218 1.00 87.19 109 ASN A O 1
ATOM 889 N N . GLN A 1 110 ? -12.534 6.786 8.062 1.00 88.88 110 GLN A N 1
ATOM 890 C CA . GLN A 1 110 ? -12.849 6.583 6.635 1.00 88.88 110 GLN A CA 1
ATOM 891 C C . GLN A 1 110 ? -11.941 7.316 5.638 1.00 88.88 110 GLN A C 1
ATOM 893 O O . GLN A 1 110 ? -12.040 7.051 4.443 1.00 88.88 110 GLN A O 1
ATOM 898 N N . ASN A 1 111 ? -11.047 8.201 6.076 1.00 91.25 111 ASN A N 1
ATOM 899 C CA . ASN A 1 111 ? -10.053 8.797 5.192 1.00 91.25 111 ASN A CA 1
ATOM 900 C C . ASN A 1 111 ? -8.914 7.807 4.987 1.00 91.25 111 ASN A C 1
ATOM 902 O O . ASN A 1 111 ? -8.459 7.159 5.930 1.00 91.25 111 ASN A O 1
ATOM 906 N N . VAL A 1 112 ? -8.453 7.716 3.749 1.00 93.12 112 VAL A N 1
ATOM 907 C CA . VAL A 1 112 ? -7.368 6.834 3.347 1.00 93.12 112 VAL A CA 1
ATOM 908 C C . VAL A 1 112 ? -6.228 7.680 2.810 1.00 93.12 112 VAL A C 1
ATOM 910 O O . VAL A 1 112 ? -6.435 8.613 2.037 1.00 93.12 112 VAL A O 1
ATOM 913 N N . GLN A 1 113 ? -5.013 7.362 3.224 1.00 92.62 113 GLN A N 1
ATOM 914 C CA . GLN A 1 113 ? -3.796 7.898 2.639 1.00 92.62 113 GLN A CA 1
ATOM 915 C C . GLN A 1 113 ? -2.912 6.723 2.249 1.00 92.62 113 GLN A C 1
ATOM 917 O O . GLN A 1 113 ? -2.631 5.856 3.073 1.00 92.62 113 GLN A O 1
ATOM 922 N N . MET A 1 114 ? -2.494 6.691 0.994 1.00 92.25 114 MET A N 1
ATOM 923 C CA . MET A 1 114 ? -1.565 5.705 0.475 1.00 92.25 114 MET A CA 1
ATOM 924 C C . MET A 1 114 ? -0.193 6.347 0.350 1.00 92.25 114 MET A C 1
ATOM 926 O O . MET A 1 114 ? -0.066 7.411 -0.258 1.00 92.25 114 MET A O 1
ATOM 930 N N . LEU A 1 115 ? 0.814 5.679 0.896 1.00 89.38 115 LEU A N 1
ATOM 931 C CA . LEU A 1 115 ? 2.215 6.024 0.724 1.00 89.38 115 LEU A CA 1
ATOM 932 C C . LEU A 1 115 ? 2.894 4.878 -0.019 1.00 89.38 115 LEU A C 1
ATOM 934 O O . LEU A 1 115 ? 2.856 3.740 0.436 1.00 89.38 115 LEU A O 1
ATOM 938 N N . THR A 1 116 ? 3.498 5.180 -1.159 1.00 87.94 116 THR A N 1
ATOM 939 C CA . THR A 1 116 ? 4.350 4.251 -1.905 1.00 87.94 116 THR A CA 1
ATOM 940 C C . THR A 1 116 ? 5.793 4.696 -1.754 1.00 87.94 116 THR A C 1
ATOM 942 O O . THR A 1 116 ? 6.075 5.887 -1.859 1.00 87.94 116 THR A O 1
ATOM 945 N N . PHE A 1 117 ? 6.692 3.753 -1.523 1.00 81.69 117 PHE A N 1
ATOM 946 C CA . PHE A 1 117 ? 8.131 3.959 -1.484 1.00 81.69 117 PHE A CA 1
ATOM 947 C C . PHE A 1 117 ? 8.783 2.992 -2.468 1.00 81.69 117 PHE A C 1
ATOM 949 O O . PHE A 1 117 ? 8.433 1.815 -2.470 1.00 81.69 117 PHE A O 1
ATOM 956 N N . SER A 1 118 ? 9.727 3.458 -3.281 1.00 76.06 118 SER A N 1
ATOM 957 C CA . SER A 1 118 ? 10.670 2.582 -3.984 1.00 76.06 118 SER A CA 1
ATOM 958 C C . SER A 1 118 ? 12.077 2.796 -3.440 1.00 76.06 118 SER A C 1
ATOM 960 O O . SER A 1 118 ? 12.415 3.888 -2.992 1.00 76.06 118 SER A O 1
ATOM 962 N N . GLY A 1 119 ? 12.933 1.780 -3.508 1.00 63.56 119 GLY A N 1
ATOM 963 C CA . GLY A 1 119 ? 14.332 1.872 -3.074 1.00 63.56 119 GLY A CA 1
ATOM 964 C C . GLY A 1 119 ? 15.236 2.697 -3.985 1.00 63.56 119 GLY A C 1
ATOM 965 O O . GLY A 1 119 ? 16.431 2.730 -3.741 1.00 63.56 119 GLY A O 1
ATOM 966 N N . GLU A 1 120 ? 14.680 3.381 -4.988 1.00 66.12 120 GLU A N 1
ATOM 967 C CA . GLU A 1 120 ? 15.324 4.513 -5.676 1.00 66.12 120 GLU A CA 1
ATOM 968 C C . GLU A 1 120 ? 15.029 5.849 -4.960 1.00 66.12 120 GLU A C 1
ATOM 970 O O . GLU A 1 120 ? 15.479 6.909 -5.384 1.00 66.12 120 GLU A O 1
ATOM 975 N N . GLY A 1 121 ? 14.236 5.818 -3.883 1.00 62.62 121 GLY A N 1
ATOM 976 C CA . GLY A 1 121 ? 13.800 6.990 -3.124 1.00 62.62 121 GLY A CA 1
ATOM 977 C C . GLY A 1 121 ? 12.525 7.648 -3.575 1.00 62.62 121 GLY A C 1
ATOM 978 O O . GLY A 1 121 ? 12.160 8.692 -3.034 1.00 62.62 121 GLY A O 1
ATOM 979 N N . ASN A 1 122 ? 11.855 7.087 -4.575 1.00 67.25 122 ASN A N 1
ATOM 980 C CA . ASN A 1 122 ? 10.646 7.696 -5.087 1.00 67.25 122 ASN A CA 1
ATOM 981 C C . ASN A 1 122 ? 9.516 7.502 -4.076 1.00 67.25 122 ASN A C 1
ATOM 983 O O . ASN A 1 122 ? 9.215 6.379 -3.664 1.00 67.25 122 ASN A O 1
ATOM 987 N N . LEU A 1 123 ? 8.874 8.610 -3.706 1.00 74.19 123 LEU A N 1
ATOM 988 C CA . LEU A 1 123 ? 7.667 8.609 -2.893 1.00 74.19 123 LEU A CA 1
ATOM 989 C C . LEU A 1 123 ? 6.449 8.852 -3.778 1.00 74.19 123 LEU A C 1
ATOM 991 O O . LEU A 1 123 ? 6.403 9.808 -4.543 1.00 74.19 123 LEU A O 1
ATOM 995 N N . GLY A 1 124 ? 5.444 7.995 -3.657 1.00 76.44 124 GLY A N 1
ATOM 996 C CA . GLY A 1 124 ? 4.127 8.187 -4.253 1.00 76.44 124 GLY A CA 1
ATOM 997 C C . GLY A 1 124 ? 3.097 8.453 -3.166 1.00 76.44 124 GLY A C 1
ATOM 998 O O . GLY A 1 124 ? 3.133 7.816 -2.112 1.00 76.44 124 GLY A O 1
ATOM 999 N N . ASN A 1 125 ? 2.166 9.371 -3.414 1.00 81.50 125 ASN A N 1
ATOM 1000 C CA . ASN A 1 125 ? 1.084 9.660 -2.487 1.00 81.50 125 ASN A CA 1
ATOM 1001 C C . ASN A 1 125 ? -0.278 9.689 -3.186 1.00 81.50 125 ASN A C 1
ATOM 1003 O O . ASN A 1 125 ? -0.489 10.434 -4.137 1.00 81.50 125 ASN A O 1
ATOM 1007 N N . ASN A 1 126 ? -1.227 8.925 -2.651 1.00 86.56 126 ASN A N 1
ATOM 1008 C CA . ASN A 1 126 ? -2.635 9.038 -3.019 1.00 86.56 126 ASN A CA 1
ATOM 1009 C C . ASN A 1 126 ? -3.456 9.294 -1.758 1.00 86.56 126 ASN A C 1
ATOM 1011 O O . ASN A 1 126 ? -3.100 8.862 -0.660 1.00 86.56 126 ASN A O 1
ATOM 1015 N N . THR A 1 127 ? -4.573 9.992 -1.901 1.00 91.38 127 THR A N 1
ATOM 1016 C CA . THR A 1 127 ? -5.521 10.205 -0.798 1.00 91.38 127 THR A CA 1
ATOM 1017 C C . THR A 1 127 ? -6.881 9.698 -1.217 1.00 91.38 127 THR A C 1
ATOM 1019 O O . THR A 1 127 ? -7.159 9.623 -2.402 1.00 91.38 127 THR A O 1
ATOM 1022 N N . GLY A 1 128 ? -7.737 9.313 -0.288 1.00 93.06 128 GLY A N 1
ATOM 1023 C CA . GLY A 1 128 ? -9.012 8.726 -0.647 1.00 93.06 128 GLY A CA 1
ATOM 1024 C C . GLY A 1 128 ? -9.973 8.628 0.512 1.00 93.06 128 GLY A C 1
ATOM 1025 O O . GLY A 1 128 ? -9.704 9.096 1.623 1.00 93.06 128 GLY A O 1
ATOM 1026 N N . LYS A 1 129 ? -11.111 8.003 0.238 1.00 94.44 129 LYS A N 1
ATOM 1027 C CA . LYS A 1 129 ? -12.165 7.797 1.223 1.00 94.44 129 LYS A CA 1
ATOM 1028 C C . LYS A 1 129 ? -12.821 6.438 1.057 1.00 94.44 129 LYS A C 1
ATOM 1030 O O . LYS A 1 129 ? -13.062 5.991 -0.063 1.00 94.44 129 LYS A O 1
ATOM 1035 N N . ILE A 1 130 ? -13.151 5.817 2.182 1.00 92.75 130 ILE A N 1
ATOM 1036 C CA . ILE A 1 130 ? -14.065 4.682 2.231 1.00 92.75 130 ILE A CA 1
ATOM 1037 C C . ILE A 1 130 ? -15.484 5.224 2.028 1.00 92.75 130 ILE A C 1
ATOM 1039 O O . ILE A 1 130 ? -15.956 6.033 2.824 1.00 92.75 130 ILE A O 1
ATOM 1043 N N . THR A 1 131 ? -16.146 4.817 0.948 1.00 89.06 131 THR A N 1
ATOM 1044 C CA . THR A 1 131 ? -17.464 5.333 0.527 1.00 89.06 131 THR A CA 1
ATOM 1045 C C . THR A 1 131 ? -18.607 4.352 0.779 1.00 89.06 131 THR A C 1
ATOM 1047 O O . THR A 1 131 ? -19.775 4.716 0.675 1.00 89.06 131 THR A O 1
ATOM 1050 N N . GLY A 1 132 ? -18.294 3.115 1.157 1.00 86.50 132 GLY A N 1
ATOM 1051 C CA . GLY A 1 132 ? -19.275 2.119 1.568 1.00 86.50 132 GLY A CA 1
ATOM 1052 C C . GLY A 1 132 ? -18.598 0.960 2.278 1.00 86.50 132 GLY A C 1
ATOM 1053 O O . GLY A 1 132 ? -17.483 0.586 1.920 1.00 86.50 132 GLY A O 1
ATOM 1054 N N . GLN A 1 133 ? -19.261 0.392 3.280 1.00 87.31 133 GLN A N 1
ATOM 1055 C CA . GLN A 1 133 ? -18.744 -0.738 4.041 1.00 87.31 133 GLN A CA 1
ATOM 1056 C C . GLN A 1 133 ? -19.851 -1.768 4.260 1.00 87.31 133 GLN A C 1
ATOM 1058 O O . GLN A 1 133 ? -20.960 -1.438 4.672 1.00 87.31 133 GLN A O 1
ATOM 1063 N N . SER A 1 134 ? -19.529 -3.020 3.968 1.00 87.62 134 SER A N 1
ATOM 1064 C CA . SER A 1 134 ? -20.328 -4.201 4.259 1.00 87.62 134 SER A CA 1
ATOM 1065 C C . SER A 1 134 ? -19.599 -5.071 5.290 1.00 87.62 134 SER A C 1
ATOM 1067 O O . SER A 1 134 ? -18.476 -4.772 5.706 1.00 87.62 134 SER A O 1
ATOM 1069 N N . LYS A 1 135 ? -20.217 -6.186 5.696 1.00 84.44 135 LYS A N 1
ATOM 1070 C CA . LYS A 1 135 ? -19.605 -7.143 6.632 1.00 84.44 135 LYS A CA 1
ATOM 1071 C C . LYS A 1 135 ? -18.246 -7.665 6.137 1.00 84.44 135 LYS A C 1
ATOM 1073 O O . LYS A 1 135 ? -17.337 -7.848 6.943 1.00 84.44 135 LYS A O 1
ATOM 1078 N N . ASN A 1 136 ? -18.119 -7.881 4.826 1.00 89.38 136 ASN A N 1
ATOM 1079 C CA . ASN A 1 136 ? -16.977 -8.568 4.215 1.00 89.38 136 ASN A CA 1
ATOM 1080 C C . ASN A 1 136 ? -16.221 -7.711 3.190 1.00 89.38 136 ASN A C 1
ATOM 1082 O O . ASN A 1 136 ? -15.249 -8.186 2.610 1.00 89.38 136 ASN A O 1
ATOM 1086 N N . SER A 1 137 ? -16.642 -6.470 2.948 1.00 92.38 137 SER A N 1
ATOM 1087 C CA . SER A 1 137 ? -15.955 -5.595 2.003 1.00 92.38 137 SER A CA 1
ATOM 1088 C C . SER A 1 137 ? -16.117 -4.114 2.322 1.00 92.38 137 SER A C 1
ATOM 1090 O O . SER A 1 137 ? -17.015 -3.714 3.061 1.00 92.38 137 SER A O 1
ATOM 1092 N N . ALA A 1 138 ? -15.266 -3.286 1.733 1.00 92.81 138 ALA A N 1
ATOM 1093 C CA . ALA A 1 138 ? -15.436 -1.846 1.669 1.00 92.81 138 ALA A CA 1
ATOM 1094 C C . ALA A 1 138 ? -15.102 -1.327 0.269 1.00 92.81 138 ALA A C 1
ATOM 1096 O O . ALA A 1 138 ? -14.283 -1.905 -0.441 1.00 92.81 138 ALA A O 1
ATOM 1097 N N . LYS A 1 139 ? -15.731 -0.222 -0.122 1.00 94.81 139 LYS A N 1
ATOM 1098 C CA . LYS A 1 139 ? -15.396 0.519 -1.338 1.00 94.81 139 LYS A CA 1
ATOM 1099 C C . LYS A 1 139 ? -14.521 1.702 -0.973 1.00 94.81 139 LYS A C 1
ATOM 1101 O O . LYS A 1 139 ? -14.847 2.452 -0.052 1.00 94.81 139 LYS A O 1
ATOM 1106 N N . LEU A 1 140 ? -13.435 1.861 -1.708 1.00 94.19 140 LEU A N 1
ATOM 1107 C CA . LEU A 1 140 ? -12.470 2.936 -1.573 1.00 94.19 140 LEU A CA 1
ATOM 1108 C C . LEU A 1 140 ? -12.411 3.702 -2.895 1.00 94.19 140 LEU A C 1
ATOM 1110 O O . LEU A 1 140 ? -12.270 3.107 -3.959 1.00 94.19 140 LEU A O 1
ATOM 1114 N N . THR A 1 141 ? -12.487 5.024 -2.821 1.00 93.56 141 THR A N 1
ATOM 1115 C CA . THR A 1 141 ? -12.135 5.907 -3.936 1.00 93.56 141 THR A CA 1
ATOM 1116 C C . THR A 1 141 ? -10.814 6.584 -3.603 1.00 93.56 141 THR A C 1
ATOM 1118 O O . THR A 1 141 ? -10.739 7.316 -2.613 1.00 93.56 141 THR A O 1
ATOM 1121 N N . LEU A 1 142 ? -9.780 6.318 -4.399 1.00 91.19 142 LEU A N 1
ATOM 1122 C CA . LEU A 1 142 ? -8.488 6.996 -4.332 1.00 91.19 142 LEU A CA 1
ATOM 1123 C C . LEU A 1 142 ? -8.442 8.118 -5.364 1.00 91.19 142 LEU A C 1
ATOM 1125 O O . LEU A 1 142 ? -8.888 7.951 -6.490 1.00 91.19 142 LEU A O 1
ATOM 1129 N N . THR A 1 143 ? -7.858 9.236 -4.972 1.00 88.25 143 THR A N 1
ATOM 1130 C CA . THR A 1 143 ? -7.553 10.392 -5.798 1.00 88.25 143 THR A CA 1
ATOM 1131 C C . THR A 1 143 ? -6.038 10.493 -5.918 1.00 88.25 143 THR A C 1
ATOM 1133 O O . THR A 1 143 ? -5.340 10.690 -4.913 1.00 88.25 143 THR A O 1
ATOM 1136 N N . GLY A 1 144 ? -5.542 10.326 -7.142 1.00 77.75 144 GLY A N 1
ATOM 1137 C CA . GLY A 1 144 ? -4.129 10.437 -7.479 1.00 77.75 144 GLY A CA 1
ATOM 1138 C C . GLY A 1 144 ? -3.733 11.826 -7.975 1.00 77.75 144 GLY A C 1
ATOM 1139 O O . GLY A 1 144 ? -4.496 12.798 -7.914 1.00 77.75 144 GLY A O 1
ATOM 1140 N N . LYS A 1 145 ? -2.512 11.919 -8.512 1.00 68.38 145 LYS A N 1
ATOM 1141 C CA . LYS A 1 145 ? -2.006 13.134 -9.165 1.00 68.38 145 LYS A CA 1
ATOM 1142 C C . LYS A 1 145 ? -2.942 13.503 -10.331 1.00 68.38 145 LYS A C 1
ATOM 1144 O O . LYS A 1 145 ? -3.367 12.633 -11.091 1.00 68.38 145 LYS A O 1
ATOM 1149 N N . ASN A 1 146 ? -3.287 14.787 -10.449 1.00 75.50 146 ASN A N 1
ATOM 1150 C CA . ASN A 1 146 ? -4.240 15.350 -11.426 1.00 75.50 146 ASN A CA 1
ATOM 1151 C C . ASN A 1 146 ? -5.729 15.042 -11.174 1.00 75.50 146 ASN A C 1
ATOM 1153 O O . ASN A 1 146 ? -6.523 15.085 -12.110 1.00 75.50 146 ASN A O 1
ATOM 1157 N N . ASN A 1 147 ? -6.125 14.750 -9.930 1.00 79.19 147 ASN A N 1
ATOM 1158 C CA . ASN A 1 147 ? -7.514 14.436 -9.562 1.00 79.19 147 ASN A CA 1
ATOM 1159 C C . ASN A 1 147 ? -8.089 13.198 -10.275 1.00 79.19 147 ASN A C 1
ATOM 1161 O O . ASN A 1 147 ? -9.307 13.028 -10.332 1.00 79.19 147 ASN A O 1
ATOM 1165 N N . SER A 1 148 ? -7.222 12.329 -10.803 1.00 83.56 148 SER A N 1
ATOM 1166 C CA . SER A 1 148 ? -7.624 11.020 -11.312 1.00 83.56 148 SER A CA 1
ATOM 1167 C C . SER A 1 148 ? -8.236 10.207 -10.175 1.00 83.56 148 SER A C 1
ATOM 1169 O O . SER A 1 148 ? -7.688 10.177 -9.072 1.00 83.56 148 SER A O 1
ATOM 1171 N N . GLN A 1 149 ? -9.392 9.594 -10.426 1.00 89.31 149 GLN A N 1
ATOM 1172 C CA . GLN A 1 149 ? -10.095 8.788 -9.436 1.00 89.31 149 GLN A CA 1
ATOM 1173 C C . GLN A 1 149 ? -10.004 7.311 -9.788 1.00 89.31 149 GLN A C 1
ATOM 1175 O O . GLN A 1 149 ? -10.375 6.903 -10.886 1.00 89.31 149 GLN A O 1
ATOM 1180 N N . THR A 1 150 ? -9.574 6.515 -8.819 1.00 89.69 150 THR A N 1
ATOM 1181 C CA . THR A 1 150 ? -9.490 5.062 -8.915 1.00 89.69 150 THR A CA 1
ATOM 1182 C C . THR A 1 150 ? -10.465 4.448 -7.922 1.00 89.69 150 THR A C 1
ATOM 1184 O O . THR A 1 150 ? -10.448 4.776 -6.732 1.00 89.69 150 THR A O 1
ATOM 1187 N N . SER A 1 151 ? -11.330 3.560 -8.410 1.00 92.38 151 SER A N 1
ATOM 1188 C CA . SER A 1 151 ? -12.236 2.786 -7.559 1.00 92.38 151 SER A CA 1
ATOM 1189 C C . SER A 1 151 ? -11.592 1.463 -7.180 1.00 92.38 151 SER A C 1
ATOM 1191 O O . SER A 1 151 ? -11.112 0.726 -8.034 1.00 92.38 151 SER A O 1
ATOM 1193 N N . VAL A 1 152 ? -11.615 1.162 -5.890 1.00 94.06 152 VAL A N 1
ATOM 1194 C CA . VAL A 1 152 ? -10.974 -0.006 -5.297 1.00 94.06 152 VAL A CA 1
ATOM 1195 C C . VAL A 1 152 ? -11.989 -0.731 -4.427 1.00 94.06 152 VAL A C 1
ATOM 1197 O O . VAL A 1 152 ? -12.731 -0.108 -3.659 1.00 94.06 152 VAL A O 1
ATOM 1200 N N . GLU A 1 153 ? -11.997 -2.056 -4.500 1.00 95.44 153 GLU A N 1
ATOM 1201 C CA . GLU A 1 153 ? -12.695 -2.891 -3.528 1.00 95.44 153 GLU A CA 1
ATOM 1202 C C . GLU A 1 153 ? -11.698 -3.455 -2.511 1.00 95.44 153 GLU A C 1
ATOM 1204 O O . GLU A 1 153 ? -10.690 -4.057 -2.870 1.00 95.44 153 GLU A O 1
ATOM 1209 N N . LEU A 1 154 ? -11.986 -3.274 -1.226 1.00 94.56 154 LEU A N 1
ATOM 1210 C CA . LEU A 1 154 ? -11.282 -3.927 -0.129 1.00 94.56 154 LEU A CA 1
ATOM 1211 C C . LEU A 1 154 ? -12.112 -5.139 0.297 1.00 94.56 154 LEU A C 1
ATOM 1213 O O . LEU A 1 154 ? -13.232 -4.954 0.768 1.00 94.56 154 LEU A O 1
ATOM 1217 N N . LYS A 1 155 ? -11.606 -6.365 0.158 1.00 94.12 155 LYS A N 1
ATOM 1218 C CA . LYS A 1 155 ? -12.285 -7.590 0.617 1.00 94.12 155 LYS A CA 1
ATOM 1219 C C . LYS A 1 155 ? -11.634 -8.120 1.883 1.00 94.12 155 LYS A C 1
ATOM 1221 O O . LYS A 1 155 ? -10.434 -8.374 1.914 1.00 94.12 155 LYS A O 1
ATOM 1226 N N . PHE A 1 156 ? -12.428 -8.293 2.931 1.00 89.81 156 PHE A N 1
ATOM 1227 C CA . PHE A 1 156 ? -11.953 -8.794 4.215 1.00 89.81 156 PHE A CA 1
ATOM 1228 C C . PHE A 1 156 ? -11.948 -10.315 4.219 1.00 89.81 156 PHE A C 1
ATOM 1230 O O . PHE A 1 156 ? -12.932 -10.946 3.832 1.00 89.81 156 PHE A O 1
ATOM 1237 N N . GLU A 1 157 ? -10.879 -10.901 4.745 1.00 84.69 157 GLU A N 1
ATOM 1238 C CA . GLU A 1 157 ? -10.860 -12.331 5.021 1.00 84.69 157 GLU A CA 1
ATOM 1239 C C . GLU A 1 157 ? -11.655 -12.609 6.305 1.00 84.69 157 GLU A C 1
ATOM 1241 O O . GLU A 1 157 ? -11.486 -11.950 7.338 1.00 84.69 157 GLU A O 1
ATOM 1246 N N . SER A 1 158 ? -12.586 -13.561 6.243 1.00 78.50 158 SER A N 1
ATOM 1247 C CA . SER A 1 158 ? -13.475 -13.886 7.366 1.00 78.50 158 SER A CA 1
ATOM 1248 C C . SER A 1 158 ? -12.736 -14.526 8.542 1.00 78.50 158 SER A C 1
ATOM 1250 O O . SER A 1 158 ? -13.175 -14.399 9.681 1.00 78.50 158 SER A O 1
ATOM 1252 N N . ASN A 1 159 ? -11.618 -15.195 8.267 1.00 82.88 159 ASN A N 1
ATOM 1253 C CA . ASN A 1 159 ? -10.765 -15.889 9.230 1.00 82.88 159 ASN A CA 1
ATOM 1254 C C . ASN A 1 159 ? -9.533 -15.073 9.661 1.00 82.88 159 ASN A C 1
ATOM 1256 O O . ASN A 1 159 ? -8.807 -15.519 10.545 1.00 82.88 159 ASN A O 1
ATOM 1260 N N . ASN A 1 160 ? -9.287 -13.895 9.075 1.00 84.44 160 ASN A N 1
ATOM 1261 C CA . ASN A 1 160 ? -8.120 -13.081 9.402 1.00 84.44 160 ASN A CA 1
ATOM 1262 C C . ASN A 1 160 ? -8.471 -11.587 9.461 1.00 84.44 160 ASN A C 1
ATOM 1264 O O . ASN A 1 160 ? -8.578 -10.900 8.449 1.00 84.44 160 ASN A O 1
ATOM 1268 N N . ALA A 1 161 ? -8.627 -11.059 10.679 1.00 85.06 161 ALA A N 1
ATOM 1269 C CA . ALA A 1 161 ? -8.931 -9.644 10.901 1.00 85.06 161 ALA A CA 1
ATOM 1270 C C . ALA A 1 161 ? -7.756 -8.700 10.580 1.00 85.06 161 ALA A C 1
ATOM 1272 O O . ALA A 1 161 ? -7.972 -7.499 10.417 1.00 85.06 161 ALA A O 1
ATOM 1273 N N . ASN A 1 162 ? -6.543 -9.242 10.462 1.00 90.06 162 ASN A N 1
ATOM 1274 C CA . ASN A 1 162 ? -5.310 -8.507 10.191 1.00 90.06 162 ASN A CA 1
ATOM 1275 C C . ASN A 1 162 ? -4.898 -8.592 8.718 1.00 90.06 162 ASN A C 1
ATOM 1277 O O . ASN A 1 162 ? -3.762 -8.264 8.388 1.00 90.06 162 ASN A O 1
ATOM 1281 N N . ARG A 1 163 ? -5.809 -9.014 7.833 1.00 92.75 163 ARG A N 1
ATOM 1282 C CA . ARG A 1 163 ? -5.561 -9.145 6.399 1.00 92.75 163 ARG A CA 1
ATOM 1283 C C . ARG A 1 163 ? -6.771 -8.705 5.582 1.00 92.75 163 ARG A C 1
ATOM 1285 O O . ARG A 1 163 ? -7.918 -8.981 5.940 1.00 92.75 163 ARG A O 1
ATOM 1292 N N . PHE A 1 164 ? -6.520 -8.044 4.459 1.00 94.31 164 PHE A N 1
ATOM 1293 C CA . PHE A 1 164 ? -7.531 -7.829 3.429 1.00 94.31 164 PHE A CA 1
ATOM 1294 C C . PHE A 1 164 ? -6.920 -7.864 2.029 1.00 94.31 164 PHE A C 1
ATOM 1296 O O . PHE A 1 164 ? -5.721 -7.649 1.844 1.00 94.31 164 PHE A O 1
ATOM 1303 N N . LYS A 1 165 ? -7.768 -8.111 1.034 1.00 95.69 165 LYS A N 1
ATOM 1304 C CA . LYS A 1 165 ? -7.433 -8.001 -0.384 1.00 95.69 165 LYS A CA 1
ATOM 1305 C C . LYS A 1 165 ? -7.825 -6.628 -0.900 1.00 95.69 165 LYS A C 1
ATOM 1307 O O . LYS A 1 165 ? -8.936 -6.168 -0.654 1.00 95.69 165 LYS A O 1
ATOM 1312 N N . TYR A 1 166 ? -6.910 -5.983 -1.595 1.00 95.44 166 TYR A N 1
ATOM 1313 C CA . TYR A 1 166 ? -7.105 -4.748 -2.333 1.00 95.44 166 TYR A CA 1
ATOM 1314 C C . TYR A 1 166 ? -7.279 -5.125 -3.803 1.00 95.44 166 TYR A C 1
ATOM 1316 O O . TYR A 1 166 ? -6.374 -5.718 -4.389 1.00 95.44 166 TYR A O 1
ATOM 1324 N N . LEU A 1 167 ? -8.435 -4.816 -4.382 1.00 94.69 167 LEU A N 1
ATOM 1325 C CA . LEU A 1 167 ? -8.761 -5.135 -5.767 1.00 94.69 167 LEU A CA 1
ATOM 1326 C C . LEU A 1 167 ? -8.943 -3.852 -6.571 1.00 94.69 167 LEU A C 1
ATOM 1328 O O . LEU A 1 167 ? -9.813 -3.035 -6.264 1.00 94.69 167 LEU A O 1
ATOM 1332 N N . GLU A 1 168 ? -8.142 -3.712 -7.619 1.00 90.81 168 GLU A N 1
ATOM 1333 C CA . GLU A 1 168 ? -8.146 -2.571 -8.532 1.00 90.81 168 GLU A CA 1
ATOM 1334 C C . GLU A 1 168 ? -7.955 -3.090 -9.960 1.00 90.81 168 GLU A C 1
ATOM 1336 O O . GLU A 1 168 ? -6.980 -3.787 -10.235 1.00 90.81 168 GLU A O 1
ATOM 1341 N N . ASP A 1 169 ? -8.896 -2.785 -10.855 1.00 84.88 169 ASP A N 1
ATOM 1342 C CA . ASP A 1 169 ? -8.844 -3.120 -12.289 1.00 84.88 169 ASP A CA 1
ATOM 1343 C C . ASP A 1 169 ? -8.517 -4.595 -12.606 1.00 84.88 169 ASP A C 1
ATOM 1345 O O . ASP A 1 169 ? -7.771 -4.939 -13.529 1.00 84.88 169 ASP A O 1
ATOM 1349 N N . GLY A 1 170 ? -9.098 -5.504 -11.818 1.00 82.62 170 GLY A N 1
ATOM 1350 C CA . GLY A 1 170 ? -8.907 -6.949 -11.976 1.00 82.62 170 GLY A CA 1
ATOM 1351 C C . GLY A 1 170 ? -7.532 -7.449 -11.524 1.00 82.62 170 GLY A C 1
ATOM 1352 O O . GLY A 1 170 ? -7.145 -8.561 -11.879 1.00 82.62 170 GLY A O 1
ATOM 1353 N N . THR A 1 171 ? -6.802 -6.637 -10.765 1.00 88.19 171 THR A N 1
ATOM 1354 C CA . THR A 1 171 ? -5.548 -6.991 -10.109 1.00 88.19 171 THR A CA 1
ATOM 1355 C C . THR A 1 171 ? -5.742 -6.997 -8.594 1.00 88.19 171 THR A C 1
ATOM 1357 O O . THR A 1 171 ? -6.472 -6.167 -8.049 1.00 88.19 171 THR A O 1
ATOM 1360 N N . GLU A 1 172 ? -5.087 -7.935 -7.912 1.00 93.50 172 GLU A N 1
ATOM 1361 C CA . GLU A 1 172 ? -5.180 -8.113 -6.464 1.00 93.50 172 GLU A CA 1
ATOM 1362 C C . GLU A 1 172 ? -3.832 -7.841 -5.785 1.00 93.50 172 GLU A C 1
ATOM 1364 O O . GLU A 1 172 ? -2.800 -8.359 -6.205 1.00 93.50 172 GLU A O 1
ATOM 1369 N N . MET A 1 173 ? -3.862 -7.078 -4.694 1.00 95.50 173 MET A N 1
ATOM 1370 C CA . MET A 1 173 ? -2.778 -6.981 -3.715 1.00 95.50 173 MET A CA 1
ATOM 1371 C C . MET A 1 173 ? -3.295 -7.419 -2.350 1.00 95.50 173 MET A C 1
ATOM 1373 O O . MET A 1 173 ? -4.454 -7.181 -2.010 1.00 95.50 173 MET A O 1
ATOM 1377 N N . THR A 1 174 ? -2.445 -8.025 -1.531 1.00 96.56 174 THR A N 1
ATOM 1378 C CA . THR A 1 174 ? -2.796 -8.302 -0.136 1.00 96.56 174 THR A CA 1
ATOM 1379 C C . THR A 1 174 ? -2.215 -7.226 0.755 1.00 96.56 174 THR A C 1
ATOM 1381 O O . THR A 1 174 ? -1.043 -6.896 0.624 1.00 96.56 174 THR A O 1
ATOM 1384 N N . PHE A 1 175 ? -3.007 -6.745 1.708 1.00 96.38 175 PHE A N 1
ATOM 1385 C CA . PHE A 1 175 ? -2.544 -5.900 2.797 1.00 96.38 175 PHE A CA 1
ATOM 1386 C C . PHE A 1 175 ? -2.638 -6.627 4.134 1.00 96.38 175 PHE A C 1
ATOM 1388 O O . PHE A 1 175 ? -3.654 -7.254 4.446 1.00 96.38 175 PHE A O 1
ATOM 1395 N N . LEU A 1 176 ? -1.586 -6.488 4.933 1.00 95.06 176 LEU A N 1
ATOM 1396 C CA . LEU A 1 176 ? -1.492 -6.959 6.306 1.00 95.06 176 LEU A CA 1
ATOM 1397 C C . LEU A 1 176 ? -1.511 -5.773 7.260 1.00 95.06 176 LEU A C 1
ATOM 1399 O O . LEU A 1 176 ? -1.008 -4.694 6.943 1.00 95.06 176 LEU A O 1
ATOM 1403 N N . ARG A 1 177 ? -2.100 -5.964 8.437 1.00 93.12 177 ARG A N 1
ATOM 1404 C CA . ARG A 1 177 ? -2.076 -4.950 9.486 1.00 93.12 177 ARG A CA 1
ATOM 1405 C C . ARG A 1 177 ? -0.648 -4.792 9.986 1.00 93.12 177 ARG A C 1
ATOM 1407 O O . ARG A 1 177 ? -0.006 -5.766 10.364 1.00 93.12 177 ARG A O 1
ATOM 1414 N N . GLU A 1 178 ? -0.178 -3.557 9.999 1.00 92.69 178 GLU A N 1
ATOM 1415 C CA . GLU A 1 178 ? 1.141 -3.231 10.509 1.00 92.69 178 GLU A CA 1
ATOM 1416 C C . GLU A 1 178 ? 1.138 -3.266 12.042 1.00 92.69 178 GLU A C 1
ATOM 1418 O O . GLU A 1 178 ? 0.253 -2.694 12.685 1.00 92.69 178 GLU A O 1
ATOM 1423 N N . THR A 1 179 ? 2.125 -3.949 12.621 1.00 88.94 179 THR A N 1
ATOM 1424 C CA . THR A 1 179 ? 2.244 -4.163 14.072 1.00 88.94 179 THR A CA 1
ATOM 1425 C C . THR A 1 179 ? 3.476 -3.498 14.676 1.00 88.94 179 THR A C 1
ATOM 1427 O O . THR A 1 179 ? 3.581 -3.414 15.900 1.00 88.94 179 THR A O 1
ATOM 1430 N N . ARG A 1 180 ? 4.425 -3.047 13.850 1.00 90.88 180 ARG A N 1
ATOM 1431 C CA . ARG A 1 180 ? 5.598 -2.286 14.293 1.00 90.88 180 ARG A CA 1
ATOM 1432 C C . ARG A 1 180 ? 5.171 -0.904 14.786 1.00 90.88 180 ARG A C 1
ATOM 1434 O O . ARG A 1 180 ? 4.151 -0.361 14.361 1.00 90.88 180 ARG A O 1
ATOM 1441 N N . SER A 1 181 ? 5.967 -0.309 15.673 1.00 90.88 181 SER A N 1
ATOM 1442 C CA . SER A 1 181 ? 5.695 1.055 16.131 1.00 90.88 181 SER A CA 1
ATOM 1443 C C . SER A 1 181 ? 5.916 2.071 15.004 1.00 90.88 181 SER A C 1
ATOM 1445 O O . SER A 1 181 ? 6.715 1.848 14.087 1.00 90.88 181 SER A O 1
ATOM 1447 N N . ALA A 1 182 ? 5.250 3.225 15.096 1.00 90.00 182 ALA A N 1
ATOM 1448 C CA . ALA A 1 182 ? 5.428 4.314 14.138 1.00 90.00 182 ALA A CA 1
ATOM 1449 C C . ALA A 1 182 ? 6.903 4.739 14.021 1.00 90.00 182 ALA A C 1
ATOM 1451 O O . ALA A 1 182 ? 7.382 5.024 12.923 1.00 90.00 182 ALA A O 1
ATOM 1452 N N . GLU A 1 183 ? 7.647 4.739 15.132 1.00 88.56 183 GLU A N 1
ATOM 1453 C CA . GLU A 1 183 ? 9.086 5.020 15.176 1.00 88.56 183 GLU A CA 1
ATOM 1454 C C . GLU A 1 183 ? 9.903 3.983 14.406 1.00 88.56 183 GLU A C 1
ATOM 1456 O O . GLU A 1 183 ? 10.794 4.361 13.648 1.00 88.56 183 GLU A O 1
ATOM 1461 N N . GLN A 1 184 ? 9.607 2.692 14.574 1.00 90.94 184 GLN A N 1
ATOM 1462 C CA . GLN A 1 184 ? 10.337 1.619 13.895 1.00 90.94 184 GLN A CA 1
ATOM 1463 C C . GLN A 1 184 ? 10.173 1.710 12.374 1.00 90.94 184 GLN A C 1
ATOM 1465 O O . GLN A 1 184 ? 11.161 1.653 11.639 1.00 90.94 184 GLN A O 1
ATOM 1470 N N . ILE A 1 185 ? 8.939 1.901 11.900 1.00 89.56 185 ILE A N 1
ATOM 1471 C CA . ILE A 1 185 ? 8.635 1.975 10.464 1.00 89.56 185 ILE A CA 1
ATOM 1472 C C . ILE A 1 185 ? 9.228 3.249 9.865 1.00 89.56 185 ILE A C 1
ATOM 1474 O O . ILE A 1 185 ? 9.958 3.184 8.876 1.00 89.56 185 ILE A O 1
ATOM 1478 N N . SER A 1 186 ? 8.968 4.405 10.488 1.00 87.19 186 SER A N 1
ATOM 1479 C CA . SER A 1 186 ? 9.481 5.690 9.997 1.00 87.19 186 SER A CA 1
ATOM 1480 C C . SER A 1 186 ? 11.008 5.705 9.943 1.00 87.19 186 SER A C 1
ATOM 1482 O O . SER A 1 186 ? 11.567 6.107 8.927 1.00 87.19 186 SER A O 1
ATOM 1484 N N . SER A 1 187 ? 11.692 5.201 10.974 1.00 85.56 187 SER A N 1
ATOM 1485 C CA . SER A 1 187 ? 13.160 5.137 10.992 1.00 85.56 187 SER A CA 1
ATOM 1486 C C . SER A 1 187 ? 13.706 4.224 9.896 1.00 85.56 187 SER A C 1
ATOM 1488 O O . SER A 1 187 ? 14.669 4.591 9.226 1.00 85.56 187 SER A O 1
ATOM 1490 N N . SER A 1 188 ? 13.069 3.069 9.667 1.00 87.00 188 SER A N 1
ATOM 1491 C CA . SER A 1 188 ? 13.464 2.142 8.601 1.00 87.00 188 SER A CA 1
ATOM 1492 C C . SER A 1 188 ? 13.330 2.778 7.215 1.00 87.00 188 SER A C 1
ATOM 1494 O O . SER A 1 188 ? 14.273 2.730 6.426 1.00 87.00 188 SER A O 1
ATOM 1496 N N . ILE A 1 189 ? 12.203 3.438 6.930 1.00 83.19 189 ILE A N 1
ATOM 1497 C CA . ILE A 1 189 ? 11.972 4.110 5.642 1.00 83.19 189 ILE A CA 1
ATOM 1498 C C . ILE A 1 189 ? 12.945 5.277 5.451 1.00 83.19 189 ILE A C 1
ATOM 1500 O O . ILE A 1 189 ? 13.544 5.407 4.387 1.00 83.19 189 ILE A O 1
ATOM 1504 N N . LEU A 1 190 ? 13.172 6.096 6.483 1.00 80.75 190 LEU A N 1
ATOM 1505 C CA . LEU A 1 190 ? 14.148 7.190 6.424 1.00 80.75 190 LEU A CA 1
ATOM 1506 C C . LEU A 1 190 ? 15.567 6.680 6.170 1.00 80.75 190 LEU A C 1
ATOM 1508 O O . LEU A 1 190 ? 16.316 7.302 5.421 1.00 80.75 190 LEU A O 1
ATOM 1512 N N . GLN A 1 191 ? 15.949 5.555 6.774 1.00 79.94 191 GLN A N 1
ATOM 1513 C CA . GLN A 1 191 ? 17.245 4.937 6.518 1.00 79.94 191 GLN A CA 1
ATOM 1514 C C . GLN A 1 191 ? 17.346 4.431 5.075 1.00 79.94 191 GLN A C 1
ATOM 1516 O O . GLN A 1 191 ? 18.372 4.641 4.434 1.00 79.94 191 GLN A O 1
ATOM 1521 N N . LYS A 1 192 ? 16.281 3.829 4.530 1.00 79.25 192 LYS A N 1
ATOM 1522 C CA . LYS A 1 192 ? 16.237 3.422 3.118 1.00 79.25 192 LYS A CA 1
ATOM 1523 C C . LYS A 1 192 ? 16.349 4.622 2.176 1.00 79.25 192 LYS A C 1
ATOM 1525 O O . LYS A 1 192 ? 17.141 4.555 1.248 1.00 79.25 192 LYS A O 1
ATOM 1530 N N . LEU A 1 193 ? 15.651 5.726 2.453 1.00 74.06 193 LEU A N 1
ATOM 1531 C CA . LEU A 1 193 ? 15.768 6.986 1.701 1.00 74.06 193 LEU A CA 1
ATOM 1532 C C . LEU A 1 193 ? 17.199 7.548 1.721 1.00 74.06 193 LEU A C 1
ATOM 1534 O O . LEU A 1 193 ? 17.701 8.002 0.697 1.00 74.06 193 LEU A O 1
ATOM 1538 N N . LYS A 1 194 ? 17.877 7.485 2.875 1.00 71.88 194 LYS A N 1
ATOM 1539 C CA . LYS A 1 194 ? 19.291 7.878 3.000 1.00 71.88 194 LYS A CA 1
ATOM 1540 C C . LYS A 1 194 ? 20.213 6.970 2.181 1.00 71.88 194 LYS A C 1
ATOM 1542 O O . LYS A 1 194 ? 21.099 7.466 1.495 1.00 71.88 194 LYS A O 1
ATOM 1547 N N . ASN A 1 195 ? 19.998 5.655 2.244 1.00 71.31 195 ASN A N 1
ATOM 1548 C CA . ASN A 1 195 ? 20.853 4.655 1.598 1.00 71.31 195 ASN A CA 1
ATOM 1549 C C . ASN A 1 195 ? 20.654 4.567 0.078 1.00 71.31 195 ASN A C 1
ATOM 1551 O O . ASN A 1 195 ? 21.598 4.254 -0.637 1.00 71.31 195 ASN A O 1
ATOM 1555 N N . ALA A 1 196 ? 19.443 4.836 -0.411 1.00 64.50 196 ALA A N 1
ATOM 1556 C CA . ALA A 1 196 ? 19.065 4.770 -1.822 1.00 64.50 196 ALA A CA 1
ATOM 1557 C C . ALA A 1 196 ? 19.720 5.851 -2.699 1.00 64.50 196 ALA A C 1
ATOM 1559 O O . ALA A 1 196 ? 19.426 5.940 -3.888 1.00 64.50 196 ALA A O 1
ATOM 1560 N N . GLY A 1 197 ? 20.580 6.704 -2.133 1.00 52.75 197 GLY A N 1
ATOM 1561 C CA . GLY A 1 197 ? 21.112 7.843 -2.871 1.00 52.75 197 GLY A CA 1
ATOM 1562 C C . GLY A 1 197 ? 19.999 8.808 -3.286 1.00 52.75 197 GLY A C 1
ATOM 1563 O O . GLY A 1 197 ? 20.122 9.488 -4.290 1.00 52.75 197 GLY A O 1
ATOM 1564 N N . SER A 1 198 ? 18.918 8.889 -2.510 1.00 43.50 198 SER A N 1
ATOM 1565 C CA . SER A 1 198 ? 17.814 9.859 -2.660 1.00 43.50 198 SER A CA 1
ATOM 1566 C C . SER A 1 198 ? 18.008 11.079 -1.754 1.00 43.50 198 SER A C 1
ATOM 1568 O O . SER A 1 198 ? 17.106 11.881 -1.523 1.00 43.50 198 SER A O 1
ATOM 1570 N N . LEU A 1 199 ? 19.228 11.187 -1.236 1.00 46.75 199 LEU A N 1
ATOM 1571 C CA . LEU A 1 199 ? 19.830 12.324 -0.564 1.00 46.75 199 LEU A CA 1
ATOM 1572 C C . LEU A 1 199 ? 21.261 12.531 -1.121 1.00 46.75 199 LEU A C 1
ATOM 1574 O O . LEU A 1 199 ? 22.233 12.357 -0.387 1.00 46.75 199 LEU A O 1
ATOM 1578 N N . PRO A 1 200 ? 21.424 12.778 -2.437 1.00 30.41 200 PRO A N 1
ATOM 1579 C CA . PRO A 1 200 ? 22.445 13.724 -2.878 1.00 30.41 200 PRO A CA 1
ATOM 1580 C C . PRO A 1 200 ? 22.030 14.601 -4.083 1.00 30.41 200 PRO A C 1
ATOM 1582 O O . PRO A 1 200 ? 21.632 14.110 -5.133 1.00 30.41 200 PRO A O 1
ATOM 1585 N N . GLU A 1 201 ? 22.233 15.906 -3.871 1.00 32.94 201 GLU A N 1
ATOM 1586 C CA . GLU A 1 201 ? 22.801 16.925 -4.777 1.00 32.94 201 GLU A CA 1
ATOM 1587 C C . GLU A 1 201 ? 22.136 17.205 -6.134 1.00 32.94 201 GLU A C 1
ATOM 1589 O O . GLU A 1 201 ? 22.470 16.549 -7.110 1.00 32.94 201 GLU A O 1
ATOM 1594 N N . TYR A 1 202 ? 21.372 18.307 -6.219 1.00 33.34 202 TYR A N 1
ATOM 1595 C CA . TYR A 1 202 ? 21.669 19.451 -7.111 1.00 33.34 202 TYR A CA 1
ATOM 1596 C C . TYR A 1 202 ? 21.194 20.770 -6.490 1.00 33.34 202 TYR A C 1
ATOM 1598 O O . TYR A 1 202 ? 20.002 20.859 -6.111 1.00 33.34 202 TYR A O 1
#

Foldseek 3Di:
DDDDPDPPPDPVLQVLLQVLLVCLQADDDDDPDQPPSNVSNLVSLLVQQDWDDDPPDLPAHKKKWDLVLVLVQVVVVVQVVDPDGDDPVVVVVSVVQSVAWIWMWHAYPQKIWIWIATLLGDIFIWIWGFPDDDPFKTWIWIQGPPRDTWIWIWGHDPPDSQKIWIDGPNGIIIIGGDDDRSNVVSVVRVVSCVVSVSRYDD